Protein AF-A0A8T5LDW6-F1 (afdb_monomer)

Sequence (182 aa):
MGDDELEIASNIEDYRSDKLMQFNHQALVMEILRKVNEAGCHEMKSGFFNTKEDAIGNVHKTYVEDTRLRFMECVKSAKGVMICDFDEKAKTKINEILESLKTLKTSLLTEQSNWWKSLTPKYQEQYFMKGQGISNSQAFNINHGWYQLYIESELNAYRKIVEELNLLTQRLDFYQTEDFVG

Radius of gyration: 21.44 Å; Cα contacts (8 Å, |Δi|>4): 124; chains: 1; bounding box: 62×49×55 Å

Foldseek 3Di:
DDDPDDPPPDPPVVPPDPPDPDPDLLVVLVVLLVQLVVLVPDDQDAKDWDWDADPVGDIDIDIDHGSLVSNLVSLVVSCVSCVVLDDPVLVVQLVVLVVVLVVLLLVLLVVVVVVLVVDDPVVLVVCVVVQNHDPDSNDDRCPDPSVVVSSVSSSVSSVVNSVSSVVSCVVVVPNPDPDDDD

pLDDT: mean 84.56, std 18.86, range [34.47, 98.25]

Secondary structure (DSSP, 8-state):
---------S--TT----TT----HHHHHHHHHHHHHHHHTS-----EEEEEE-TTS-EEEEEEP-HHHHHHHHHHHHHHHGGGG--HHHHHHHHHHHHHHHHHHHHHHHHHHHHHHHS-HHHHHHHHHTT-----TTS--TTSHHHHHHHHHHHHHHHHHHHHHHHHHHHHS-S--SS---

Structure (mmCIF, N/CA/C/O backbone):
data_AF-A0A8T5LDW6-F1
#
_entry.id   AF-A0A8T5LDW6-F1
#
loop_
_atom_site.group_PDB
_atom_site.id
_atom_site.type_symbol
_atom_site.label_atom_id
_atom_site.label_alt_id
_atom_site.label_comp_id
_atom_site.label_asym_id
_atom_site.label_entity_id
_atom_site.label_seq_id
_atom_site.pdbx_PDB_ins_code
_atom_site.Cartn_x
_atom_site.Cartn_y
_atom_site.Cartn_z
_atom_site.occupancy
_atom_site.B_iso_or_equiv
_atom_site.auth_seq_id
_atom_site.auth_comp_id
_atom_site.auth_asym_id
_atom_site.auth_atom_id
_atom_site.pdbx_PDB_model_num
ATOM 1 N N . MET A 1 1 ? -6.816 31.880 -5.554 1.00 44.34 1 MET A N 1
ATOM 2 C CA . MET A 1 1 ? -8.218 31.490 -5.792 1.00 44.34 1 MET A CA 1
ATOM 3 C C . MET A 1 1 ? -8.231 30.646 -7.041 1.00 44.34 1 MET A C 1
ATOM 5 O O . MET A 1 1 ? -7.711 31.096 -8.053 1.00 44.34 1 MET A O 1
ATOM 9 N N . GLY A 1 2 ? -8.714 29.421 -6.906 1.00 36.91 2 GLY A N 1
ATOM 10 C CA . GLY A 1 2 ? -8.688 28.369 -7.912 1.00 36.91 2 GLY A CA 1
ATOM 11 C C . GLY A 1 2 ? -9.012 27.073 -7.188 1.00 36.91 2 GLY A C 1
ATOM 12 O O . GLY A 1 2 ? -8.107 26.304 -6.890 1.00 36.91 2 GLY A O 1
ATOM 13 N N . ASP A 1 3 ? -10.271 26.964 -6.760 1.00 40.00 3 ASP A N 1
ATOM 14 C CA . ASP A 1 3 ? -10.848 25.742 -6.214 1.00 40.00 3 ASP A CA 1
ATOM 15 C C . ASP A 1 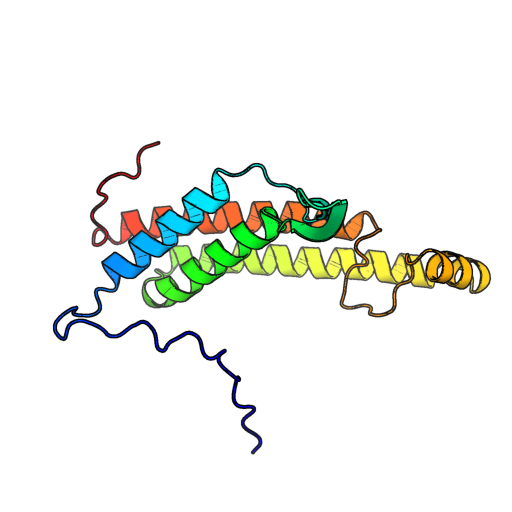3 ? -11.031 24.774 -7.385 1.00 40.00 3 ASP A C 1
ATOM 17 O O . ASP A 1 3 ? -11.885 24.990 -8.244 1.00 40.00 3 ASP A O 1
ATOM 21 N N . ASP A 1 4 ? -10.191 23.742 -7.442 1.00 42.19 4 ASP A N 1
ATOM 22 C CA . ASP A 1 4 ? -10.419 22.590 -8.308 1.00 42.19 4 ASP A CA 1
ATOM 23 C C . ASP A 1 4 ? -11.502 21.728 -7.648 1.00 42.19 4 ASP A C 1
ATOM 25 O O . ASP A 1 4 ? -11.247 20.947 -6.726 1.00 42.19 4 ASP A O 1
ATOM 29 N N . GLU A 1 5 ? -12.739 21.932 -8.102 1.00 40.69 5 GLU A N 1
ATOM 30 C CA . GLU A 1 5 ? -13.874 21.057 -7.835 1.00 40.69 5 GLU A CA 1
ATOM 31 C C . GLU A 1 5 ? -13.528 19.629 -8.275 1.00 40.69 5 GLU A C 1
ATOM 33 O O . GLU A 1 5 ? -13.355 19.324 -9.455 1.00 40.69 5 GLU A O 1
ATOM 38 N N . LEU A 1 6 ? -13.429 18.736 -7.291 1.00 44.41 6 LEU A N 1
ATOM 39 C CA . LEU A 1 6 ? -13.462 17.296 -7.497 1.00 44.41 6 LEU A CA 1
ATOM 40 C C . LEU A 1 6 ? -14.785 16.935 -8.188 1.00 44.41 6 LEU A C 1
ATOM 42 O O . LEU A 1 6 ? -15.841 16.956 -7.556 1.00 44.41 6 LEU A O 1
ATOM 46 N N . GLU A 1 7 ? -14.719 16.567 -9.468 1.00 37.53 7 GLU A N 1
ATOM 47 C CA . GLU A 1 7 ? -15.787 15.852 -10.168 1.00 37.53 7 GLU A CA 1
ATOM 48 C C . GLU A 1 7 ? -16.009 14.502 -9.469 1.00 37.53 7 GLU A C 1
ATOM 50 O O . GLU A 1 7 ? -15.356 13.490 -9.737 1.00 37.53 7 GLU A O 1
ATOM 55 N N . ILE A 1 8 ? -16.925 14.500 -8.503 1.00 45.88 8 ILE A N 1
ATOM 56 C CA . ILE A 1 8 ? -17.442 13.291 -7.878 1.00 45.88 8 ILE A CA 1
ATOM 57 C C . ILE A 1 8 ? -18.326 12.615 -8.923 1.00 45.88 8 ILE A C 1
ATOM 59 O O . ILE A 1 8 ? -19.398 13.109 -9.269 1.00 45.88 8 ILE A O 1
ATOM 63 N N . ALA A 1 9 ? -17.836 11.488 -9.439 1.00 37.66 9 ALA A N 1
ATOM 64 C CA . ALA A 1 9 ? -18.523 10.657 -10.411 1.00 37.66 9 ALA A CA 1
ATOM 65 C C . ALA A 1 9 ? -19.991 10.410 -10.014 1.00 37.66 9 ALA A C 1
ATOM 67 O O . ALA A 1 9 ? -20.317 9.989 -8.902 1.00 37.66 9 ALA A O 1
ATOM 68 N N . SER A 1 10 ? -20.855 10.673 -10.985 1.00 38.97 10 SER A N 1
ATOM 69 C CA . SER A 1 10 ? -22.316 10.727 -10.996 1.00 38.97 10 SER A CA 1
ATOM 70 C C . SER A 1 10 ? -23.048 9.394 -10.747 1.00 38.97 10 SER A C 1
ATOM 72 O O . SER A 1 10 ? -24.005 9.076 -11.439 1.00 38.97 10 SER A O 1
ATOM 74 N N . ASN A 1 11 ? -22.655 8.626 -9.726 1.00 34.75 11 ASN A N 1
ATOM 75 C CA . ASN A 1 11 ? -23.353 7.397 -9.303 1.00 34.75 11 ASN A CA 1
ATOM 76 C C . ASN A 1 11 ? -23.896 7.454 -7.861 1.00 34.75 11 ASN A C 1
ATOM 78 O O . ASN A 1 11 ? -24.166 6.424 -7.249 1.00 34.75 11 ASN A O 1
ATOM 82 N N . ILE A 1 12 ? -24.075 8.653 -7.300 1.00 49.75 12 ILE A N 1
ATOM 83 C CA . ILE A 1 12 ? -24.666 8.841 -5.959 1.00 49.75 12 ILE A CA 1
ATOM 84 C C . ILE A 1 12 ? -26.212 8.821 -6.002 1.00 49.75 12 ILE A C 1
ATOM 86 O O . ILE A 1 12 ? -26.859 8.640 -4.973 1.00 49.75 12 ILE A O 1
ATOM 90 N N . GLU A 1 13 ? -26.828 8.950 -7.181 1.00 39.16 13 GLU A N 1
ATOM 91 C CA . GLU A 1 13 ? -28.279 9.177 -7.309 1.00 39.16 13 GLU A CA 1
ATOM 92 C C . GLU A 1 13 ? -29.179 7.951 -7.063 1.00 39.16 13 GLU A C 1
ATOM 94 O O . GLU A 1 13 ? -30.381 8.129 -6.862 1.00 39.16 13 GLU A O 1
ATOM 99 N N . ASP A 1 14 ? -28.629 6.736 -6.954 1.00 42.69 14 ASP A N 1
ATOM 100 C CA . ASP A 1 14 ? -29.414 5.548 -6.570 1.00 42.69 14 ASP A CA 1
ATOM 101 C C . ASP A 1 14 ? -29.574 5.374 -5.044 1.00 42.69 14 ASP A C 1
ATOM 103 O O . ASP A 1 14 ? -30.315 4.505 -4.584 1.00 42.69 14 ASP A O 1
ATOM 107 N N . TYR A 1 15 ? -28.981 6.254 -4.228 1.00 43.81 15 TYR A N 1
ATOM 108 C CA . TYR A 1 15 ? -29.270 6.352 -2.792 1.00 43.81 15 TYR A CA 1
ATOM 109 C C . TYR A 1 15 ? -30.501 7.240 -2.535 1.00 43.81 15 TYR A C 1
ATOM 111 O O . TYR A 1 15 ? -30.445 8.249 -1.827 1.00 43.81 15 TYR A O 1
ATOM 119 N N . ARG A 1 16 ? -31.668 6.861 -3.071 1.00 40.56 16 ARG A N 1
ATOM 120 C CA . ARG A 1 16 ? -32.939 7.342 -2.508 1.00 40.56 16 ARG A CA 1
ATOM 121 C C . ARG A 1 16 ? -33.122 6.683 -1.147 1.00 40.56 16 ARG A C 1
ATOM 123 O O . ARG A 1 16 ? -33.673 5.593 -1.038 1.00 40.56 16 ARG A O 1
ATOM 130 N N . SER A 1 17 ? -32.609 7.348 -0.116 1.00 44.22 17 SER A N 1
ATOM 131 C CA . SER A 1 17 ? -32.816 6.951 1.266 1.00 44.22 17 SER A CA 1
ATOM 132 C C . SER A 1 17 ? -34.306 6.996 1.593 1.00 44.22 17 SER A C 1
ATOM 134 O O . SER A 1 17 ? -34.979 8.024 1.458 1.00 44.22 17 SER A O 1
ATOM 136 N N . ASP A 1 18 ? -34.825 5.864 2.060 1.00 44.72 18 ASP A N 1
ATOM 137 C CA . ASP A 1 18 ? -35.996 5.890 2.916 1.00 44.72 18 ASP A CA 1
ATOM 138 C C . ASP A 1 18 ? -35.691 6.827 4.092 1.00 44.72 18 ASP A C 1
ATOM 140 O O . ASP A 1 18 ? -34.648 6.746 4.746 1.00 44.72 18 ASP A O 1
ATOM 144 N N . LYS A 1 19 ? -36.603 7.774 4.300 1.00 46.25 19 LYS A N 1
ATOM 145 C CA . LYS A 1 19 ? -36.473 9.032 5.053 1.00 46.25 19 LYS A CA 1
ATOM 146 C C . LYS A 1 19 ? -36.165 8.927 6.562 1.00 46.25 19 LYS A C 1
ATOM 148 O O . LYS A 1 19 ? -36.451 9.874 7.287 1.00 46.25 19 LYS A O 1
ATOM 153 N N . LEU A 1 20 ? -35.597 7.831 7.066 1.00 45.09 20 LEU A N 1
ATOM 154 C CA . LEU A 1 20 ? -35.404 7.593 8.505 1.00 45.09 20 LEU A CA 1
ATOM 155 C C . LEU A 1 20 ? -34.119 6.841 8.902 1.00 45.09 20 LEU A C 1
ATOM 157 O O . LEU A 1 20 ? -33.971 6.518 10.080 1.00 45.09 20 LEU A O 1
ATOM 161 N N . MET A 1 21 ? -33.159 6.591 8.003 1.00 49.12 21 MET A N 1
ATOM 162 C CA . MET A 1 21 ? -31.845 6.111 8.455 1.00 49.12 21 MET A CA 1
ATOM 163 C C . MET A 1 21 ? -31.040 7.270 9.054 1.00 49.12 21 MET A C 1
ATOM 165 O O . MET A 1 21 ? -30.374 8.022 8.346 1.00 49.12 21 MET A O 1
ATOM 169 N N . GLN A 1 22 ? -31.116 7.424 10.379 1.00 54.75 22 GLN A N 1
ATOM 170 C CA . GLN A 1 22 ? -30.115 8.175 11.133 1.00 54.75 22 GLN A CA 1
ATOM 171 C C . GLN A 1 22 ? -28.735 7.619 10.766 1.00 54.75 22 GLN A C 1
ATOM 173 O O . GLN A 1 22 ? -28.507 6.414 10.863 1.00 54.75 22 GLN A O 1
ATOM 178 N N . PHE A 1 23 ? -27.835 8.487 10.304 1.00 62.97 23 PHE A N 1
ATOM 179 C CA . PHE A 1 23 ? -26.462 8.115 9.985 1.00 62.97 23 PHE A CA 1
ATOM 180 C C . PHE A 1 23 ? -25.798 7.562 11.249 1.00 62.97 23 PHE A C 1
ATOM 182 O O . PHE A 1 23 ? -25.467 8.310 12.168 1.00 62.97 23 PHE A O 1
ATOM 189 N N . ASN A 1 24 ? -25.660 6.239 11.317 1.00 81.12 24 ASN A N 1
ATOM 190 C CA . ASN A 1 24 ? -25.015 5.572 12.432 1.00 81.12 24 ASN A CA 1
ATOM 191 C C . ASN A 1 24 ? -23.536 5.373 12.086 1.00 81.12 24 ASN A C 1
ATOM 193 O O . ASN A 1 24 ? -23.183 4.478 11.317 1.00 81.12 24 ASN A O 1
ATOM 197 N N . HIS A 1 25 ? -22.679 6.218 12.663 1.00 85.12 25 HIS A N 1
ATOM 198 C CA . HIS A 1 25 ? -21.224 6.150 12.499 1.00 85.12 25 HIS A CA 1
ATOM 199 C C . HIS A 1 25 ? -20.662 4.760 12.827 1.00 85.12 25 HIS A C 1
ATOM 201 O O . HIS A 1 25 ? -19.837 4.236 12.085 1.00 85.12 25 HIS A O 1
ATOM 207 N N . GLN A 1 26 ? -21.179 4.104 13.871 1.00 84.25 26 GLN A N 1
ATOM 208 C CA . GLN A 1 26 ? -20.788 2.737 14.220 1.00 84.25 26 GLN A CA 1
ATOM 209 C C . GLN A 1 26 ? -21.133 1.743 13.110 1.00 84.25 26 GLN A C 1
ATOM 211 O O . GLN A 1 26 ? -20.291 0.921 12.758 1.00 84.25 26 GLN A O 1
ATOM 216 N N . ALA A 1 27 ? -22.327 1.832 12.517 1.00 85.69 27 ALA A N 1
ATOM 217 C CA . ALA A 1 27 ? -22.707 0.953 11.411 1.00 85.69 27 ALA A CA 1
ATOM 218 C C . ALA A 1 27 ? -21.800 1.162 10.187 1.00 85.69 27 ALA A C 1
ATOM 220 O O . ALA A 1 27 ? -21.402 0.192 9.543 1.00 85.69 27 ALA A O 1
ATOM 221 N N . LEU A 1 28 ? -21.422 2.413 9.901 1.00 88.75 28 LEU A N 1
ATOM 222 C CA . LEU A 1 28 ? -20.487 2.725 8.823 1.00 88.75 28 LEU A CA 1
ATOM 223 C C . LEU A 1 28 ? -19.099 2.128 9.084 1.00 88.75 28 LEU A C 1
ATOM 225 O O . LEU A 1 28 ? -18.541 1.497 8.190 1.00 88.75 28 LEU A O 1
ATOM 229 N N . VAL A 1 29 ? -18.552 2.300 10.292 1.00 89.56 29 VAL A N 1
ATOM 230 C CA . VAL A 1 29 ? -17.246 1.739 10.675 1.00 89.56 29 VAL A CA 1
ATOM 231 C C . VAL A 1 29 ? -17.252 0.215 10.555 1.00 89.56 29 VAL A C 1
ATOM 233 O O . VAL A 1 29 ? -16.352 -0.349 9.932 1.00 89.56 29 VAL A O 1
ATOM 236 N N . MET A 1 30 ? -18.287 -0.453 11.072 1.00 87.69 30 MET A N 1
ATOM 237 C CA . MET A 1 30 ? -18.404 -1.913 11.003 1.00 87.69 30 MET A CA 1
ATOM 238 C C . MET A 1 30 ? -18.502 -2.420 9.560 1.00 87.69 30 MET A C 1
ATOM 240 O O . MET A 1 30 ? -17.797 -3.357 9.191 1.00 87.69 30 MET A O 1
ATOM 244 N N . GLU A 1 31 ? -19.307 -1.772 8.715 1.00 90.19 31 GLU A N 1
ATOM 245 C CA . GLU A 1 31 ? -19.430 -2.134 7.298 1.00 90.19 31 GLU A CA 1
ATOM 246 C C . GLU A 1 31 ? -18.105 -1.964 6.544 1.00 90.19 31 GLU A C 1
ATOM 248 O O . GLU A 1 31 ? -17.736 -2.785 5.701 1.00 90.19 31 GLU A O 1
ATOM 253 N N . ILE A 1 32 ? -17.348 -0.913 6.855 1.00 92.06 32 ILE A N 1
ATOM 254 C CA . ILE A 1 32 ? -16.063 -0.658 6.209 1.00 92.06 32 ILE A CA 1
ATOM 255 C C . ILE A 1 32 ? -14.995 -1.665 6.656 1.00 92.06 32 ILE A C 1
ATOM 257 O O . ILE A 1 32 ? -14.238 -2.149 5.816 1.00 92.06 32 ILE A O 1
ATOM 261 N N . LEU A 1 33 ? -14.967 -2.049 7.937 1.00 92.19 33 LEU A N 1
ATOM 262 C CA . LEU A 1 33 ? -14.064 -3.088 8.445 1.00 92.19 33 LEU A CA 1
ATOM 263 C C . LEU A 1 33 ? -14.421 -4.467 7.880 1.00 92.19 33 LEU A C 1
ATOM 265 O O . LEU A 1 33 ? -13.531 -5.236 7.518 1.00 92.19 33 LEU A O 1
ATOM 269 N N . ARG A 1 34 ? -15.714 -4.755 7.699 1.00 92.31 34 ARG A N 1
ATOM 270 C CA . ARG A 1 34 ? -16.184 -5.957 6.998 1.00 92.31 34 ARG A CA 1
ATOM 271 C C . ARG A 1 34 ? -15.630 -6.018 5.572 1.00 92.31 34 ARG A C 1
ATOM 273 O O . ARG A 1 34 ? -15.066 -7.037 5.185 1.00 92.31 34 ARG A O 1
ATOM 280 N N . LYS A 1 35 ? -15.696 -4.917 4.815 1.00 94.31 35 LYS A N 1
ATOM 281 C CA . LYS A 1 35 ? -15.114 -4.833 3.458 1.00 94.31 35 LYS A CA 1
ATOM 282 C C . LYS A 1 35 ? -13.595 -5.004 3.443 1.00 94.31 35 LYS A C 1
ATOM 284 O O . LYS A 1 35 ? -13.057 -5.609 2.517 1.00 94.31 35 LYS A O 1
ATOM 289 N N . VAL A 1 36 ? -12.899 -4.483 4.454 1.00 95.19 36 VAL A N 1
ATOM 290 C CA . VAL A 1 36 ? -11.451 -4.690 4.620 1.00 95.19 36 VAL A CA 1
ATOM 291 C C . VAL A 1 36 ? -11.144 -6.177 4.790 1.00 95.19 36 VAL A C 1
ATOM 293 O O . VAL A 1 36 ? -10.258 -6.688 4.105 1.00 95.19 36 VAL A O 1
ATOM 296 N N . ASN A 1 37 ? -11.894 -6.880 5.642 1.00 92.88 37 ASN A N 1
ATOM 297 C CA . ASN A 1 37 ? -11.745 -8.322 5.833 1.00 92.88 37 ASN A CA 1
ATOM 298 C C . ASN A 1 37 ? -12.047 -9.102 4.555 1.00 92.88 37 ASN A C 1
ATOM 300 O O . ASN A 1 37 ? -11.241 -9.935 4.153 1.00 92.88 37 ASN A O 1
ATOM 304 N N . GLU A 1 38 ? -13.156 -8.795 3.877 1.00 93.31 38 GLU A N 1
ATOM 305 C CA . GLU A 1 38 ? -13.493 -9.422 2.597 1.00 93.31 38 GLU A CA 1
ATOM 306 C C . GLU A 1 38 ? -12.347 -9.281 1.595 1.00 93.31 38 GLU A C 1
ATOM 308 O O . GLU A 1 38 ? -11.926 -10.270 0.997 1.00 93.31 38 GLU A O 1
ATOM 313 N N . ALA A 1 39 ? -11.792 -8.076 1.434 1.00 93.50 39 ALA A N 1
ATOM 314 C CA . ALA A 1 39 ? -10.639 -7.852 0.567 1.00 93.50 39 ALA A CA 1
ATOM 315 C C . ALA A 1 39 ? -9.388 -8.608 1.056 1.00 93.50 39 ALA A C 1
ATOM 317 O O . ALA A 1 39 ? -8.642 -9.147 0.241 1.00 93.50 39 ALA A O 1
ATOM 318 N N . GLY A 1 40 ? -9.183 -8.691 2.373 1.00 91.06 40 GLY A N 1
ATOM 319 C CA . GLY A 1 40 ? -8.070 -9.392 3.017 1.00 91.06 40 GLY A CA 1
ATOM 320 C C . GLY A 1 40 ? -8.090 -10.915 2.845 1.00 91.06 40 GLY A C 1
ATOM 321 O O . GLY A 1 40 ? -7.025 -11.527 2.800 1.00 91.06 40 GLY A O 1
ATOM 322 N N . CYS A 1 41 ? -9.274 -11.519 2.701 1.00 91.44 41 CYS A N 1
ATOM 323 C CA . CYS A 1 41 ? -9.446 -12.960 2.489 1.00 91.44 41 CYS A CA 1
ATOM 324 C C . CYS A 1 41 ? -9.104 -13.425 1.063 1.00 91.44 41 CYS A C 1
ATOM 326 O O . CYS A 1 41 ? -8.973 -14.626 0.827 1.00 91.44 41 CYS A O 1
ATOM 328 N N . HIS A 1 42 ? -8.976 -12.507 0.101 1.00 90.38 42 HIS A N 1
ATOM 329 C CA . HIS A 1 42 ? -8.599 -12.859 -1.266 1.00 90.38 42 HIS A CA 1
ATOM 330 C C . HIS A 1 42 ? -7.094 -13.138 -1.374 1.00 90.38 42 HIS A C 1
ATOM 332 O O . HIS A 1 42 ? -6.271 -12.573 -0.653 1.00 90.38 42 HIS A O 1
ATOM 338 N N . GLU A 1 43 ? -6.709 -13.991 -2.324 1.00 91.94 43 GLU A N 1
ATOM 339 C CA . GLU A 1 43 ? -5.296 -14.216 -2.621 1.00 91.94 43 GLU A CA 1
ATOM 340 C C . GLU A 1 43 ? -4.665 -12.943 -3.208 1.00 91.94 43 GLU A C 1
ATOM 342 O O . GLU A 1 43 ? -5.134 -12.416 -4.215 1.00 91.94 43 GLU A O 1
ATOM 347 N N . MET A 1 44 ? -3.585 -12.472 -2.582 1.00 93.75 44 MET A N 1
ATOM 348 C CA . MET A 1 44 ? -2.934 -11.188 -2.867 1.00 93.75 44 MET A CA 1
ATOM 349 C C . MET A 1 44 ? -2.114 -11.235 -4.166 1.00 93.75 44 MET A C 1
ATOM 351 O O . MET A 1 44 ? -0.902 -11.448 -4.150 1.00 93.75 44 MET A O 1
ATOM 355 N N . LYS A 1 45 ? -2.784 -11.024 -5.301 1.00 93.19 45 LYS A N 1
ATOM 356 C CA . LYS A 1 45 ? -2.225 -11.055 -6.661 1.00 93.19 45 LYS A CA 1
ATOM 357 C C . LYS A 1 45 ? -2.238 -9.702 -7.353 1.00 93.19 45 LYS A C 1
ATOM 359 O O . LYS A 1 45 ? -3.130 -8.881 -7.132 1.00 93.19 45 LYS A O 1
ATOM 364 N N . SER A 1 46 ? -1.274 -9.538 -8.259 1.00 92.44 46 SER A N 1
ATOM 365 C CA . SER A 1 46 ? -1.225 -8.425 -9.201 1.00 92.44 46 SER A CA 1
ATOM 366 C C . SER A 1 46 ? -2.392 -8.447 -10.182 1.00 92.44 46 SER A C 1
ATOM 368 O O . SER A 1 46 ? -2.779 -9.518 -10.653 1.00 92.44 46 SER A O 1
ATOM 370 N N . GLY A 1 47 ? -2.883 -7.265 -10.546 1.00 91.19 47 GLY A N 1
ATOM 371 C CA . GLY A 1 47 ? -3.889 -7.119 -11.596 1.00 91.19 47 GLY A CA 1
ATOM 372 C C . GLY A 1 47 ? -3.326 -7.476 -12.973 1.00 91.19 47 GLY A C 1
ATOM 373 O O . GLY A 1 47 ? -2.127 -7.333 -13.227 1.00 91.19 47 GLY A O 1
ATOM 374 N N . PHE A 1 48 ? -4.182 -7.958 -13.870 1.00 91.44 48 PHE A N 1
ATOM 375 C CA . PHE A 1 48 ? -3.788 -8.334 -15.227 1.00 91.44 48 PHE A CA 1
ATOM 376 C C . PHE A 1 48 ? -4.952 -8.198 -16.207 1.00 91.44 48 PHE A C 1
ATOM 378 O O . PHE A 1 48 ? -6.121 -8.306 -15.844 1.00 91.44 48 PHE A O 1
ATOM 385 N N . PHE A 1 49 ? -4.640 -7.982 -17.484 1.00 90.00 49 PHE A N 1
ATOM 386 C CA . PHE A 1 49 ? -5.647 -8.045 -18.538 1.00 90.00 49 PHE A CA 1
ATOM 387 C C . PHE A 1 49 ? -5.888 -9.497 -18.928 1.00 90.00 49 PHE A C 1
ATOM 389 O O . PHE A 1 49 ? -4.965 -10.204 -19.323 1.00 90.00 49 PHE A O 1
ATOM 396 N N . ASN A 1 50 ? -7.141 -9.921 -18.837 1.00 90.75 50 ASN A N 1
ATOM 397 C CA . ASN A 1 50 ? -7.605 -11.209 -19.315 1.00 90.75 50 ASN A CA 1
ATOM 398 C C . ASN A 1 50 ? -8.374 -11.034 -20.631 1.00 90.75 50 ASN A C 1
ATOM 400 O O . ASN A 1 50 ? -8.946 -9.976 -20.894 1.00 90.75 50 ASN A O 1
ATOM 404 N N . THR A 1 51 ? -8.418 -12.075 -21.452 1.00 90.88 51 THR A N 1
ATOM 405 C CA . THR A 1 51 ? -9.248 -12.129 -22.660 1.00 90.88 51 THR A CA 1
ATOM 406 C C . THR A 1 51 ? -10.317 -13.191 -22.480 1.00 90.88 51 THR A C 1
ATOM 408 O O . THR A 1 51 ? -9.997 -14.333 -22.158 1.00 90.88 51 THR A O 1
ATOM 411 N N . LYS A 1 52 ? -11.580 -12.821 -22.687 1.00 89.00 52 LYS A N 1
ATOM 412 C CA . LYS A 1 52 ? -12.714 -13.747 -22.707 1.00 89.00 52 LYS A CA 1
ATOM 413 C C . LYS A 1 52 ? -13.346 -13.737 -24.089 1.00 89.00 52 LYS A C 1
ATOM 415 O O . LYS A 1 52 ? -13.543 -12.669 -24.663 1.00 89.00 52 LYS A O 1
ATOM 420 N N . GLU A 1 53 ? -13.647 -14.921 -24.596 1.00 91.69 53 GLU A N 1
ATOM 421 C CA . GLU A 1 53 ? -14.411 -15.101 -25.825 1.00 91.69 53 GLU A 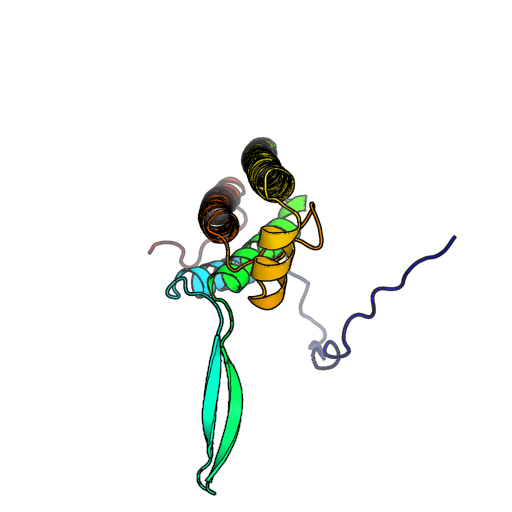CA 1
ATOM 422 C C . GLU A 1 53 ? -15.892 -15.239 -25.464 1.00 91.69 53 GLU A C 1
ATOM 424 O O . GLU A 1 53 ? -16.238 -15.950 -24.514 1.00 91.69 53 GLU A O 1
ATOM 429 N N . ASP A 1 54 ? -16.756 -14.500 -26.154 1.00 89.38 54 ASP A N 1
ATOM 430 C CA . ASP A 1 54 ? -18.201 -14.651 -26.010 1.00 89.38 54 ASP A CA 1
ATOM 431 C C . ASP A 1 54 ? -18.713 -15.879 -26.791 1.00 89.38 54 ASP A C 1
ATOM 433 O O . ASP A 1 54 ? -17.990 -16.513 -27.557 1.00 89.38 54 ASP A O 1
ATOM 437 N N . ALA A 1 55 ? -19.988 -16.229 -26.615 1.00 86.88 55 ALA A N 1
ATOM 438 C CA . ALA A 1 55 ? -20.593 -17.367 -27.314 1.00 86.88 55 ALA A CA 1
ATOM 439 C C . ALA A 1 55 ? -20.720 -17.172 -28.844 1.00 86.88 55 ALA A C 1
ATOM 441 O O . ALA A 1 55 ? -21.094 -18.109 -29.546 1.00 86.88 55 ALA A O 1
ATOM 442 N N . ILE A 1 56 ? -20.451 -15.964 -29.352 1.00 91.62 56 ILE A N 1
ATOM 443 C CA . ILE A 1 56 ? -20.549 -15.571 -30.765 1.00 91.62 56 ILE A CA 1
ATOM 444 C C . ILE A 1 56 ? -19.145 -15.549 -31.418 1.00 91.62 56 ILE A C 1
ATOM 446 O O . ILE A 1 56 ? -19.037 -15.460 -32.639 1.00 91.62 56 ILE A O 1
ATOM 450 N N . GLY A 1 57 ? -18.073 -15.698 -30.630 1.00 88.38 57 GLY A N 1
ATOM 451 C CA . GLY A 1 57 ? -16.677 -15.704 -31.075 1.00 88.38 57 GLY A CA 1
ATOM 452 C C . GLY A 1 57 ? -15.965 -14.346 -30.986 1.00 88.38 57 GLY A C 1
ATOM 453 O O . GLY A 1 57 ? -14.861 -14.192 -31.510 1.00 88.38 57 GLY A O 1
ATOM 454 N N . ASN A 1 58 ? -16.562 -13.332 -30.351 1.00 90.88 58 ASN A N 1
ATOM 455 C CA . ASN A 1 58 ? -15.907 -12.044 -30.126 1.00 90.88 58 ASN A CA 1
ATOM 456 C C . ASN A 1 58 ? -14.974 -12.112 -28.915 1.00 90.88 58 ASN A C 1
ATOM 458 O O . ASN A 1 58 ? -15.342 -12.585 -27.839 1.00 90.88 58 ASN A O 1
ATOM 462 N N . VAL A 1 59 ? -13.768 -11.560 -29.067 1.00 90.31 59 VAL A N 1
ATOM 463 C CA . VAL A 1 59 ? -12.765 -11.505 -27.998 1.00 90.31 59 VAL A CA 1
ATOM 464 C C . VAL A 1 59 ? -12.839 -10.163 -27.273 1.00 90.31 59 VAL A C 1
ATOM 466 O O . VAL A 1 59 ? -12.506 -9.116 -27.831 1.00 90.31 59 VAL A O 1
ATOM 469 N N . HIS A 1 60 ? -13.198 -10.200 -25.993 1.00 89.50 60 HIS A N 1
ATOM 470 C CA . HIS A 1 60 ? -13.217 -9.039 -25.110 1.00 89.50 60 HIS A CA 1
ATOM 471 C C . HIS A 1 60 ? -12.029 -9.060 -24.150 1.00 89.50 60 HIS A C 1
ATOM 473 O O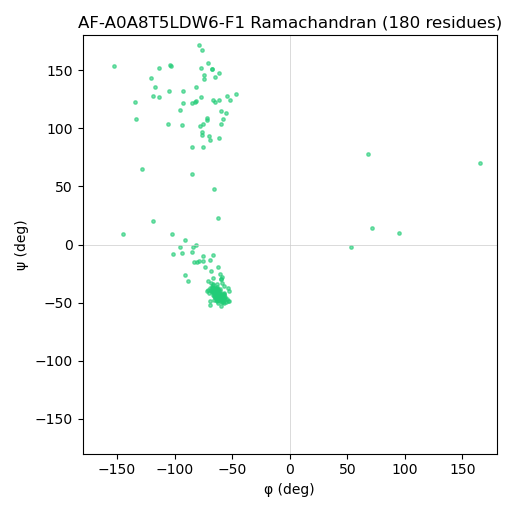 . HIS A 1 60 ? -11.756 -10.060 -23.484 1.00 89.50 60 HIS A O 1
ATOM 479 N N . LYS A 1 61 ? -11.333 -7.924 -24.040 1.00 90.12 61 LYS A N 1
ATOM 480 C CA . LYS A 1 61 ? -10.323 -7.710 -22.999 1.00 90.12 61 LYS A CA 1
ATOM 481 C C . LYS A 1 61 ? -11.013 -7.212 -21.733 1.00 90.12 61 LYS A C 1
ATOM 483 O O . LYS A 1 61 ? -11.655 -6.167 -21.751 1.00 90.12 61 LYS A O 1
ATOM 488 N N . THR A 1 62 ? -10.855 -7.937 -20.635 1.00 90.12 62 THR A N 1
ATOM 489 C CA . THR A 1 62 ? -11.370 -7.568 -19.314 1.00 90.12 62 THR A CA 1
ATOM 490 C C . THR A 1 62 ? -10.200 -7.420 -18.356 1.00 90.12 62 THR A C 1
ATOM 492 O O . THR A 1 62 ? -9.375 -8.324 -18.238 1.00 90.12 62 THR A O 1
ATOM 495 N N . TYR A 1 63 ? -10.115 -6.287 -17.663 1.00 89.88 63 TYR A N 1
ATOM 496 C CA . TYR A 1 63 ? -9.122 -6.109 -16.611 1.00 89.88 63 TYR A CA 1
ATOM 497 C C . TYR A 1 63 ? -9.559 -6.853 -15.347 1.00 89.88 63 TYR A C 1
ATOM 499 O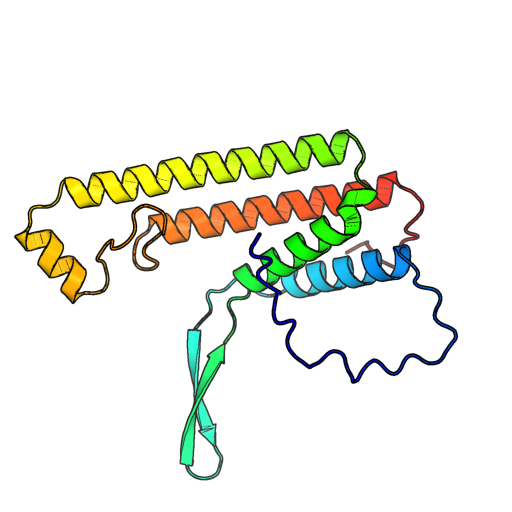 O . TYR A 1 63 ? -10.677 -6.672 -14.867 1.00 89.88 63 TYR A O 1
ATOM 507 N N . VAL A 1 64 ? -8.677 -7.701 -14.831 1.00 90.81 64 VAL A N 1
ATOM 508 C CA . VAL A 1 64 ? -8.804 -8.316 -13.513 1.00 90.81 64 VAL A CA 1
ATOM 509 C C . VAL A 1 64 ? -8.054 -7.425 -12.529 1.00 90.81 64 VAL A C 1
ATOM 511 O O . VAL A 1 64 ? -6.867 -7.155 -12.711 1.00 90.81 64 VAL A O 1
ATOM 514 N N . GLU A 1 65 ? -8.771 -6.948 -11.515 1.00 92.19 65 GLU A N 1
ATOM 515 C CA . GLU A 1 65 ? -8.278 -5.988 -10.529 1.00 92.19 65 GLU A CA 1
ATOM 516 C C . GLU A 1 65 ? -7.087 -6.520 -9.713 1.00 92.19 65 GLU A C 1
ATOM 518 O O . GLU A 1 65 ? -6.996 -7.710 -9.405 1.00 92.19 65 GLU A O 1
ATOM 523 N N . ASP A 1 66 ? -6.183 -5.615 -9.324 1.00 93.88 66 ASP A N 1
ATOM 524 C CA . ASP A 1 66 ? -5.114 -5.919 -8.374 1.00 93.88 66 ASP A CA 1
ATOM 525 C C . ASP A 1 66 ? -5.679 -5.990 -6.952 1.00 93.88 66 ASP A C 1
ATOM 527 O O . ASP A 1 66 ? -5.961 -4.976 -6.310 1.00 93.88 66 ASP A O 1
ATOM 531 N N . THR A 1 67 ? -5.830 -7.213 -6.454 1.00 95.12 67 THR A N 1
ATOM 532 C CA . THR A 1 67 ? -6.357 -7.491 -5.108 1.00 95.12 67 THR A CA 1
ATOM 533 C C . THR A 1 67 ? -5.537 -6.850 -3.983 1.00 95.12 67 THR A C 1
ATOM 535 O O . THR A 1 67 ? -6.106 -6.488 -2.954 1.00 95.12 67 THR A O 1
ATOM 538 N N . ARG A 1 68 ? -4.227 -6.634 -4.179 1.00 95.81 68 ARG A N 1
ATOM 539 C CA . ARG A 1 68 ? -3.361 -5.966 -3.193 1.00 95.81 68 ARG A CA 1
ATOM 540 C C . ARG A 1 68 ? -3.730 -4.494 -3.098 1.00 95.81 68 ARG A C 1
ATOM 542 O O . ARG A 1 68 ? -3.923 -3.983 -1.999 1.00 95.81 68 ARG A O 1
ATOM 549 N N . LEU A 1 69 ? -3.858 -3.827 -4.251 1.00 94.38 69 LEU A N 1
ATOM 550 C CA . LEU A 1 69 ? -4.275 -2.423 -4.312 1.00 94.38 69 LEU A CA 1
ATOM 551 C C . LEU A 1 69 ? -5.679 -2.254 -3.735 1.00 94.38 69 LEU A C 1
ATOM 553 O O . LEU A 1 69 ? -5.878 -1.382 -2.895 1.00 94.38 69 LEU A O 1
ATOM 557 N N . ARG A 1 70 ? -6.615 -3.136 -4.105 1.00 95.31 70 ARG A N 1
ATOM 558 C CA . ARG A 1 70 ? -7.976 -3.133 -3.559 1.00 95.31 70 ARG A CA 1
ATOM 559 C C . ARG A 1 70 ? -7.982 -3.220 -2.036 1.00 95.31 70 ARG A C 1
ATOM 561 O O . ARG A 1 70 ? -8.639 -2.411 -1.389 1.00 95.31 70 ARG A O 1
ATOM 568 N N . PHE A 1 71 ? -7.241 -4.168 -1.459 1.00 96.94 71 PHE A N 1
ATOM 569 C CA . PHE A 1 71 ? -7.122 -4.285 -0.006 1.00 96.94 71 PHE A CA 1
ATOM 570 C C . PHE A 1 71 ? -6.596 -2.986 0.612 1.00 96.94 71 PHE A C 1
ATOM 572 O O . PHE A 1 71 ? -7.223 -2.447 1.520 1.00 96.94 71 PHE A O 1
ATOM 579 N N . MET A 1 72 ? -5.496 -2.436 0.090 1.00 97.44 72 MET A N 1
ATOM 580 C CA . MET A 1 72 ? -4.908 -1.200 0.617 1.00 97.44 72 MET A CA 1
ATOM 581 C C . MET A 1 72 ? -5.865 -0.006 0.528 1.00 97.44 72 MET A C 1
ATOM 583 O O . MET A 1 72 ? -5.932 0.781 1.471 1.00 97.44 72 MET A O 1
ATOM 587 N N . GLU A 1 73 ? -6.640 0.115 -0.551 1.00 96.56 73 GLU A N 1
ATOM 588 C CA . GLU A 1 73 ? -7.683 1.139 -0.671 1.00 96.56 73 GLU A CA 1
ATOM 589 C C . GLU A 1 73 ? -8.782 0.959 0.383 1.00 96.56 73 GLU A C 1
ATOM 591 O O . GLU A 1 73 ? -9.125 1.926 1.064 1.00 96.56 73 GLU A O 1
ATOM 596 N N . CYS A 1 74 ? -9.258 -0.268 0.626 1.00 96.31 74 CYS A N 1
ATOM 597 C CA . CYS A 1 74 ? -10.212 -0.530 1.708 1.00 96.31 74 CYS A CA 1
ATOM 598 C C . CYS A 1 74 ? -9.662 -0.092 3.076 1.00 96.31 74 CYS A C 1
ATOM 600 O O . CYS A 1 74 ? -10.377 0.548 3.849 1.00 96.31 74 CYS A O 1
ATOM 602 N N . VAL A 1 75 ? -8.385 -0.368 3.370 1.00 97.38 75 VAL A N 1
ATOM 603 C CA . VAL A 1 75 ? -7.757 0.061 4.632 1.00 97.38 75 VAL A CA 1
ATOM 604 C C . VAL A 1 75 ? -7.628 1.584 4.712 1.00 97.38 75 VAL A C 1
ATOM 606 O O . VAL A 1 75 ? -7.868 2.163 5.772 1.00 97.38 75 VAL A O 1
ATOM 609 N N . LYS A 1 76 ? -7.282 2.265 3.611 1.00 97.31 76 LYS A N 1
ATOM 610 C CA . LYS A 1 76 ? -7.249 3.738 3.564 1.00 97.31 76 LYS A CA 1
ATOM 611 C C . LYS A 1 76 ? -8.624 4.331 3.850 1.00 97.31 76 LYS A C 1
ATOM 613 O O . LYS A 1 76 ? -8.705 5.277 4.633 1.00 97.31 76 LYS A O 1
ATOM 618 N N . SER A 1 77 ? -9.682 3.768 3.265 1.00 96.25 77 SER A N 1
ATOM 619 C CA . SER A 1 77 ? -11.060 4.179 3.537 1.00 96.25 77 SER A CA 1
ATOM 620 C C . SER A 1 77 ? -11.426 3.964 5.005 1.00 96.25 77 SER A C 1
ATOM 622 O O . SER A 1 77 ? -11.940 4.887 5.632 1.00 96.25 77 SER A O 1
ATOM 624 N N . ALA A 1 78 ? -11.084 2.806 5.581 1.00 95.06 78 ALA A N 1
ATOM 625 C CA . ALA A 1 78 ? -11.319 2.523 6.996 1.00 95.06 78 ALA A CA 1
ATOM 626 C C . ALA A 1 78 ? -10.624 3.530 7.914 1.00 95.06 78 ALA A C 1
ATOM 628 O O . ALA A 1 78 ? -11.258 4.152 8.764 1.00 95.06 78 ALA A O 1
ATOM 629 N N . LYS A 1 79 ? -9.336 3.775 7.663 1.00 96.38 79 LYS A N 1
ATOM 630 C CA . LYS A 1 79 ? -8.547 4.789 8.365 1.00 96.38 79 LYS A CA 1
ATOM 631 C C . LYS A 1 79 ? -9.172 6.183 8.246 1.00 96.38 79 LYS A C 1
ATOM 633 O O . LYS A 1 79 ? -9.161 6.936 9.211 1.00 96.38 79 LYS A O 1
ATOM 638 N N . GLY A 1 80 ? -9.671 6.540 7.062 1.00 94.81 80 GLY A N 1
ATOM 639 C CA . GLY A 1 80 ? -10.292 7.837 6.796 1.00 94.81 80 GLY A CA 1
ATOM 640 C C . GLY A 1 80 ? -11.592 8.041 7.569 1.00 94.81 80 GLY A C 1
ATOM 641 O O . GLY A 1 80 ? -11.791 9.108 8.136 1.00 94.81 80 GLY A O 1
ATOM 642 N N . VAL A 1 81 ? -12.442 7.016 7.642 1.00 92.94 81 VAL A N 1
ATOM 643 C CA . VAL A 1 81 ? -13.701 7.075 8.402 1.00 92.94 81 VAL A CA 1
ATOM 644 C C . VAL A 1 81 ? -13.448 7.104 9.907 1.00 92.94 81 VAL A C 1
ATOM 646 O O . VAL A 1 81 ? -14.069 7.889 10.613 1.00 92.94 81 VAL A O 1
ATOM 649 N N . MET A 1 82 ? -12.503 6.300 10.395 1.00 93.50 82 MET A N 1
ATOM 650 C CA . MET A 1 82 ? -12.201 6.193 11.826 1.00 93.50 82 MET A CA 1
ATOM 651 C C . MET A 1 82 ? -11.292 7.314 12.354 1.00 93.50 82 MET A C 1
ATOM 653 O O . MET A 1 82 ? -10.963 7.320 13.535 1.00 93.50 82 MET A O 1
ATOM 657 N N . ILE A 1 83 ? -10.851 8.265 11.517 1.00 93.56 83 ILE A N 1
ATOM 658 C CA . ILE A 1 83 ? -9.842 9.269 11.903 1.00 93.56 83 ILE A CA 1
ATOM 659 C C . ILE A 1 83 ? -10.269 10.124 13.103 1.00 93.56 83 ILE A C 1
ATOM 661 O O . ILE A 1 83 ? -9.426 10.529 13.903 1.00 93.56 83 ILE A O 1
ATOM 665 N N . CYS A 1 84 ? -11.570 10.388 13.235 1.00 89.69 84 CYS A N 1
ATOM 666 C CA . CYS A 1 84 ? -12.143 11.145 14.346 1.00 89.69 84 CYS A CA 1
ATOM 667 C C . CYS A 1 84 ? -12.178 10.347 15.657 1.00 89.69 84 CYS A C 1
ATOM 669 O O . CYS A 1 84 ? -12.252 10.955 16.720 1.00 89.69 84 CYS A O 1
ATOM 671 N N . ASP A 1 85 ? -12.086 9.019 15.580 1.00 92.56 85 ASP A N 1
ATOM 672 C CA . ASP A 1 85 ? -12.146 8.109 16.725 1.00 92.56 85 ASP A CA 1
ATOM 673 C C . ASP A 1 85 ? -10.751 7.733 17.251 1.00 92.56 85 ASP A C 1
ATOM 675 O O . ASP A 1 85 ? -10.624 6.974 18.210 1.00 92.56 85 ASP A O 1
ATOM 679 N N . PHE A 1 86 ? -9.680 8.219 16.617 1.00 95.00 86 PHE A N 1
ATOM 680 C CA . PHE A 1 86 ? -8.317 7.848 16.986 1.00 95.00 86 PHE A CA 1
ATOM 681 C C . PHE A 1 86 ? -7.965 8.332 18.391 1.00 95.00 86 PHE A C 1
ATOM 683 O O . PHE A 1 86 ? -7.925 9.532 18.663 1.00 95.00 86 PHE A O 1
ATOM 690 N N . ASP A 1 87 ? -7.586 7.389 19.251 1.00 94.31 87 ASP A N 1
ATOM 691 C CA . ASP A 1 87 ? -6.850 7.708 20.464 1.00 94.31 87 ASP A CA 1
ATOM 692 C C . ASP A 1 87 ? -5.372 8.009 20.154 1.00 94.31 87 ASP A C 1
ATOM 694 O O . ASP A 1 87 ? -4.853 7.752 19.060 1.00 94.31 87 ASP A O 1
ATOM 698 N N . GLU A 1 88 ? -4.657 8.558 21.138 1.00 95.62 88 GLU A N 1
ATOM 699 C CA . GLU A 1 88 ? -3.242 8.918 20.976 1.00 95.62 88 GLU A CA 1
ATOM 700 C C . GLU A 1 88 ? -2.364 7.709 20.618 1.00 95.62 88 GLU A C 1
ATOM 702 O O . GLU A 1 88 ? -1.371 7.843 19.894 1.00 95.62 88 GLU A O 1
ATOM 707 N N . LYS A 1 89 ? -2.750 6.505 21.062 1.00 95.94 89 LYS A N 1
ATOM 708 C CA . LYS A 1 89 ? -2.033 5.264 20.760 1.00 95.94 89 LYS A CA 1
ATOM 709 C C . LYS A 1 89 ? -2.162 4.892 19.281 1.00 95.94 89 LYS A C 1
ATOM 711 O O . LYS A 1 89 ? -1.135 4.701 18.627 1.00 95.94 89 LYS A O 1
ATOM 716 N N . ALA A 1 90 ? -3.383 4.835 18.748 1.00 96.44 90 ALA A N 1
ATOM 717 C CA . ALA A 1 90 ? -3.648 4.543 17.341 1.00 96.44 90 ALA A CA 1
ATOM 718 C C . ALA A 1 90 ? -2.990 5.589 16.444 1.00 96.44 90 ALA A C 1
ATOM 720 O O . ALA A 1 90 ? -2.289 5.246 15.491 1.00 96.44 90 ALA A O 1
ATOM 721 N N . LYS A 1 91 ? -3.149 6.870 16.791 1.00 97.06 91 LYS A N 1
ATOM 722 C CA . LYS A 1 91 ? -2.562 7.986 16.049 1.00 97.06 91 LYS A CA 1
ATOM 723 C C . LYS A 1 91 ? -1.044 7.867 15.959 1.00 97.06 91 LYS A C 1
ATOM 725 O O . LYS A 1 91 ? -0.492 7.956 14.864 1.00 97.06 91 LYS A O 1
ATOM 730 N N . THR A 1 92 ? -0.371 7.623 17.084 1.00 97.88 92 THR A N 1
ATOM 731 C CA . THR A 1 92 ? 1.088 7.451 17.116 1.00 97.88 92 THR A CA 1
ATOM 732 C C . THR A 1 92 ? 1.508 6.242 16.287 1.00 97.88 92 THR A C 1
ATOM 734 O O . THR A 1 92 ? 2.334 6.371 15.384 1.00 97.88 92 THR A O 1
ATOM 737 N N . LYS A 1 93 ? 0.880 5.083 16.515 1.00 97.69 93 LYS A N 1
ATOM 738 C CA . LYS A 1 93 ? 1.255 3.829 15.858 1.00 97.69 93 LYS A CA 1
ATOM 739 C C . LYS A 1 93 ? 1.072 3.872 14.341 1.00 97.69 93 LYS A C 1
ATOM 741 O O . LYS A 1 93 ? 1.963 3.465 13.597 1.00 97.69 93 LYS A O 1
ATOM 746 N N . ILE A 1 94 ? -0.068 4.378 13.872 1.00 97.62 94 ILE A N 1
ATOM 747 C CA . ILE A 1 94 ? -0.369 4.489 12.441 1.00 97.62 94 ILE A CA 1
ATOM 748 C C . ILE A 1 94 ? 0.579 5.490 11.773 1.00 97.62 94 ILE A C 1
ATOM 750 O O . ILE A 1 94 ? 1.083 5.215 10.683 1.00 97.62 94 ILE A O 1
ATOM 754 N N . ASN A 1 95 ? 0.882 6.616 12.426 1.00 97.75 95 ASN A N 1
ATOM 755 C CA . ASN A 1 95 ? 1.830 7.593 11.891 1.00 97.75 95 ASN A CA 1
ATOM 756 C C . ASN A 1 95 ? 3.252 7.025 11.785 1.00 97.75 95 ASN A C 1
ATOM 758 O O . ASN A 1 95 ? 3.893 7.211 10.754 1.00 97.75 95 ASN A O 1
ATOM 762 N N . GLU A 1 96 ? 3.726 6.279 12.787 1.00 98.25 96 GLU A N 1
ATOM 763 C CA . GLU A 1 96 ? 5.023 5.587 12.726 1.00 98.25 96 GLU A CA 1
ATOM 764 C C . GLU A 1 96 ? 5.107 4.624 11.533 1.00 98.25 96 GLU A C 1
ATOM 766 O O . GLU A 1 96 ? 6.109 4.600 10.814 1.00 98.25 96 GLU A O 1
ATOM 771 N N . ILE A 1 97 ? 4.043 3.849 11.290 1.00 98.25 97 ILE A N 1
ATOM 772 C CA . ILE A 1 97 ? 3.971 2.916 10.158 1.00 98.25 97 ILE A CA 1
ATOM 773 C C . ILE A 1 97 ? 4.052 3.677 8.826 1.00 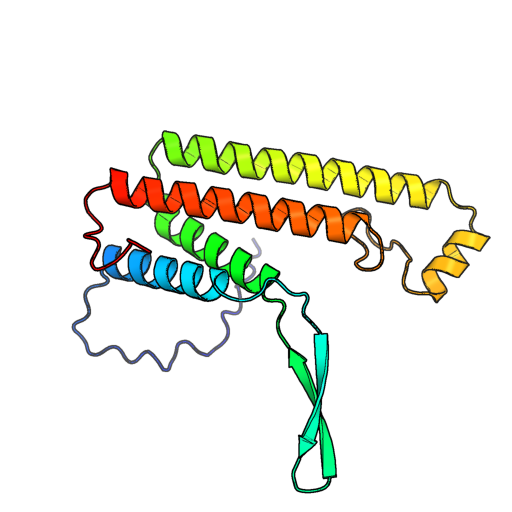98.25 97 ILE A C 1
ATOM 775 O O . ILE A 1 97 ? 4.826 3.298 7.943 1.00 98.25 97 ILE A O 1
ATOM 779 N N . LEU A 1 98 ? 3.281 4.759 8.678 1.00 97.62 98 LEU A N 1
ATOM 780 C CA . LEU A 1 98 ? 3.241 5.555 7.448 1.00 97.62 98 LEU A CA 1
ATOM 781 C C . LEU A 1 98 ? 4.563 6.291 7.183 1.00 97.62 98 LEU A C 1
ATOM 783 O O . LEU A 1 98 ? 5.026 6.313 6.042 1.00 97.62 98 LEU A O 1
ATOM 787 N N . GLU A 1 99 ? 5.205 6.845 8.212 1.00 98.00 99 GLU A N 1
ATOM 788 C CA . GLU A 1 99 ? 6.508 7.507 8.067 1.00 98.00 99 GLU A CA 1
ATOM 789 C C . GLU A 1 99 ? 7.629 6.507 7.753 1.00 98.00 99 GLU A C 1
ATOM 791 O O . GLU A 1 99 ? 8.485 6.779 6.903 1.00 98.00 99 GLU A O 1
ATOM 796 N N . SER A 1 100 ? 7.595 5.309 8.346 1.00 97.94 100 SER A N 1
ATOM 797 C CA . SER A 1 100 ? 8.515 4.223 7.985 1.00 97.94 100 SER A CA 1
ATOM 798 C C . SER A 1 100 ? 8.363 3.831 6.511 1.00 97.94 100 SER A C 1
ATOM 800 O O . SER A 1 100 ? 9.352 3.763 5.776 1.00 97.94 100 SER A O 1
ATOM 802 N N . LEU A 1 101 ? 7.123 3.668 6.041 1.00 97.31 101 LEU A N 1
ATOM 803 C CA . LEU A 1 101 ? 6.827 3.343 4.647 1.00 97.31 101 LEU A CA 1
ATOM 804 C C . LEU A 1 101 ? 7.270 4.454 3.681 1.00 97.31 101 LEU A C 1
ATOM 806 O O . LEU A 1 101 ? 7.827 4.174 2.618 1.00 97.31 101 LEU A O 1
ATOM 810 N N . LYS A 1 102 ? 7.056 5.722 4.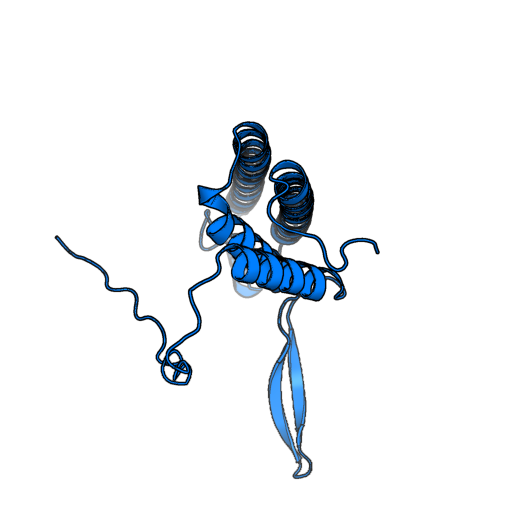041 1.00 97.50 102 LYS A N 1
ATOM 811 C CA . LYS A 1 102 ? 7.493 6.886 3.256 1.00 97.50 102 LYS A CA 1
ATOM 812 C C . LYS A 1 102 ? 9.016 6.978 3.162 1.00 97.50 102 LYS A C 1
ATOM 814 O O . LYS A 1 102 ? 9.552 7.270 2.088 1.00 97.50 102 LYS A O 1
ATOM 819 N N . THR A 1 103 ? 9.713 6.693 4.260 1.00 98.00 103 THR A N 1
ATOM 820 C CA . THR A 1 103 ?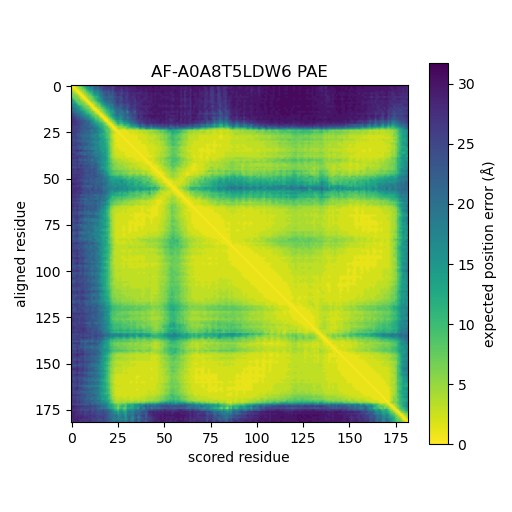 11.180 6.633 4.298 1.00 98.00 103 THR A CA 1
ATOM 821 C C . THR A 1 103 ? 11.694 5.532 3.373 1.00 98.00 103 THR A C 1
ATOM 823 O O . THR A 1 103 ? 12.542 5.792 2.518 1.00 98.00 103 THR A O 1
ATOM 826 N N . LEU A 1 104 ? 11.110 4.332 3.459 1.00 97.31 104 LEU A N 1
ATOM 827 C CA . LEU A 1 104 ? 11.435 3.216 2.570 1.00 97.31 104 LEU A CA 1
ATOM 828 C C . LEU A 1 104 ? 11.190 3.571 1.097 1.00 97.31 104 LEU A C 1
ATOM 830 O O . LEU A 1 104 ? 12.074 3.374 0.266 1.00 97.31 104 LEU A O 1
ATOM 834 N N . LYS A 1 105 ? 10.026 4.151 0.773 1.00 96.94 105 LYS A N 1
ATOM 835 C CA . LYS A 1 105 ? 9.697 4.606 -0.587 1.00 96.94 105 LYS A CA 1
ATOM 836 C C . LYS A 1 105 ? 10.778 5.529 -1.141 1.00 96.94 105 LYS A C 1
ATOM 838 O O . LYS A 1 105 ? 11.245 5.343 -2.261 1.00 96.94 105 LYS A O 1
ATOM 843 N N . THR A 1 106 ? 11.177 6.514 -0.341 1.00 96.62 106 THR A N 1
ATOM 844 C CA . THR A 1 106 ? 12.183 7.509 -0.725 1.00 96.62 106 THR A CA 1
ATOM 845 C C . THR A 1 106 ? 13.550 6.861 -0.955 1.00 96.62 106 THR A C 1
ATOM 847 O O . THR A 1 106 ? 14.214 7.183 -1.942 1.00 96.62 106 THR A O 1
ATOM 850 N N . SER A 1 107 ? 13.948 5.909 -0.102 1.00 97.06 107 SER A N 1
ATOM 851 C CA . SER A 1 107 ? 15.185 5.134 -0.274 1.00 97.06 107 SER A CA 1
ATOM 852 C C . SER A 1 107 ? 15.187 4.361 -1.593 1.00 97.06 107 SER A C 1
ATOM 854 O O . SER A 1 107 ? 16.086 4.537 -2.412 1.00 97.06 107 SER A O 1
ATOM 856 N N . LEU A 1 108 ? 14.137 3.577 -1.853 1.00 96.75 108 LEU A N 1
ATOM 857 C CA . LEU A 1 108 ? 14.045 2.734 -3.049 1.00 96.75 108 LEU A CA 1
ATOM 858 C C . LEU A 1 108 ? 13.980 3.563 -4.343 1.00 96.75 108 LEU A C 1
ATOM 860 O O . LEU A 1 108 ? 14.613 3.210 -5.336 1.00 96.75 108 LEU A O 1
ATOM 864 N N . LEU A 1 109 ? 13.262 4.692 -4.346 1.00 96.00 109 LEU A N 1
ATOM 865 C CA . LEU A 1 109 ? 13.250 5.614 -5.490 1.00 96.00 109 LEU A CA 1
ATOM 866 C C . LEU A 1 109 ? 14.625 6.244 -5.733 1.00 96.00 109 LEU A C 1
ATOM 868 O O . LEU A 1 109 ? 15.035 6.421 -6.883 1.00 96.00 109 LEU A O 1
ATOM 872 N N . THR A 1 110 ? 15.355 6.557 -4.661 1.00 95.12 110 THR A N 1
ATOM 873 C CA . THR A 1 110 ? 16.717 7.091 -4.756 1.00 95.12 110 THR A CA 1
ATOM 874 C C . THR A 1 110 ? 17.664 6.057 -5.355 1.00 95.12 110 THR A C 1
ATOM 876 O O . THR A 1 110 ? 18.415 6.383 -6.274 1.00 95.12 110 THR A O 1
ATOM 879 N N . GLU A 1 111 ? 17.591 4.804 -4.910 1.00 95.31 111 GLU A N 1
ATOM 880 C CA . GLU A 1 111 ? 18.355 3.694 -5.484 1.00 95.31 111 GLU A CA 1
ATOM 881 C C . GLU A 1 111 ? 18.032 3.481 -6.966 1.00 95.31 111 GLU A C 1
ATOM 883 O O . GLU A 1 111 ? 18.949 3.453 -7.788 1.00 95.31 111 GLU A O 1
ATOM 888 N N . GLN A 1 112 ? 16.744 3.425 -7.324 1.00 95.00 112 GLN A N 1
ATOM 889 C CA . GLN A 1 112 ? 16.287 3.307 -8.711 1.00 95.00 112 GLN A CA 1
ATOM 890 C C . GLN A 1 112 ? 16.843 4.453 -9.577 1.00 95.00 112 GLN A C 1
ATOM 892 O O . GLN A 1 112 ? 17.371 4.229 -10.668 1.00 95.00 112 GLN A O 1
ATOM 897 N N . SER A 1 113 ? 16.756 5.695 -9.092 1.00 94.00 113 SER A N 1
ATOM 898 C CA . SER A 1 113 ? 17.273 6.876 -9.791 1.00 94.00 113 SER A CA 1
ATOM 899 C C . SER A 1 113 ? 18.800 6.841 -9.930 1.00 94.00 113 SER A C 1
ATOM 901 O O . SER A 1 113 ? 19.333 7.202 -10.979 1.00 94.00 113 SER A O 1
ATOM 903 N N . ASN A 1 114 ? 19.524 6.430 -8.890 1.00 94.50 114 ASN A N 1
ATOM 904 C CA . ASN A 1 114 ? 20.984 6.342 -8.921 1.00 94.50 114 ASN A CA 1
ATOM 905 C C . ASN A 1 114 ? 21.459 5.248 -9.878 1.00 94.50 114 ASN A C 1
ATOM 907 O O . ASN A 1 114 ? 22.395 5.472 -10.644 1.00 94.50 114 ASN A O 1
ATOM 911 N N . TRP A 1 115 ? 20.776 4.102 -9.887 1.00 94.56 115 TRP A N 1
ATOM 912 C CA . TRP A 1 115 ? 20.992 3.055 -10.876 1.00 94.56 115 TRP A CA 1
ATOM 913 C C . TRP A 1 115 ? 20.774 3.583 -12.296 1.00 94.56 115 TRP A C 1
ATOM 915 O O . TRP A 1 115 ? 21.640 3.416 -13.144 1.00 94.56 115 TRP A O 1
ATOM 925 N N . TRP A 1 116 ? 19.681 4.304 -12.552 1.00 94.31 116 TRP A N 1
ATOM 926 C CA . TRP A 1 116 ? 19.418 4.871 -13.877 1.00 94.31 116 TRP A CA 1
ATOM 927 C C . TRP A 1 116 ? 20.515 5.827 -14.350 1.00 94.31 116 TRP A C 1
ATOM 929 O O . TRP A 1 116 ? 20.966 5.759 -15.494 1.00 94.31 116 TRP A O 1
ATOM 939 N N . LYS A 1 117 ? 20.960 6.716 -13.455 1.00 93.12 117 LYS A N 1
ATOM 940 C CA . LYS A 1 117 ? 22.002 7.714 -13.730 1.00 93.12 117 LYS A CA 1
ATOM 941 C C . LYS A 1 117 ? 23.386 7.098 -13.941 1.00 93.12 117 LYS A C 1
ATOM 943 O O . LYS A 1 117 ? 24.223 7.744 -14.561 1.00 93.12 117 LYS A O 1
ATOM 948 N N . SER A 1 118 ? 23.637 5.889 -13.437 1.00 94.88 118 SER A N 1
ATOM 949 C CA . SER A 1 118 ? 24.918 5.200 -13.634 1.00 94.88 118 SER A CA 1
ATOM 950 C C . SER A 1 118 ? 25.027 4.507 -14.997 1.00 94.88 118 SER A C 1
ATOM 952 O O . SER A 1 118 ? 26.128 4.154 -15.424 1.00 94.88 118 SER A O 1
ATOM 954 N N . LEU A 1 119 ? 23.909 4.335 -15.709 1.00 94.19 119 LEU A N 1
ATOM 955 C CA . LEU A 1 119 ? 23.885 3.752 -17.047 1.00 94.19 119 LEU A CA 1
ATOM 956 C C . LEU A 1 119 ? 24.417 4.733 -18.098 1.00 94.19 119 LEU A C 1
ATOM 958 O O . LEU A 1 119 ? 24.167 5.936 -18.048 1.00 94.19 119 LEU A O 1
ATOM 962 N N . THR A 1 120 ? 25.094 4.204 -19.120 1.00 95.94 120 THR A N 1
ATOM 963 C CA . THR A 1 120 ? 25.469 5.005 -20.295 1.00 95.94 120 THR A CA 1
ATOM 964 C C . THR A 1 120 ? 24.233 5.335 -21.145 1.00 95.94 120 THR A C 1
ATOM 966 O O . THR A 1 120 ? 23.269 4.560 -21.132 1.00 95.94 120 THR A O 1
ATOM 969 N N . PRO A 1 121 ? 24.258 6.412 -21.958 1.00 94.94 121 PRO A N 1
ATOM 970 C CA . PRO A 1 121 ? 23.121 6.786 -22.808 1.00 94.94 121 PRO A CA 1
ATOM 971 C C . PRO A 1 121 ? 22.626 5.645 -23.707 1.00 94.94 121 PRO A C 1
ATOM 973 O O . PRO A 1 121 ? 21.425 5.434 -23.847 1.00 94.94 121 PRO A O 1
ATOM 976 N N . LYS A 1 122 ? 23.552 4.833 -24.237 1.00 96.00 122 LYS A N 1
ATOM 977 C CA . LYS A 1 122 ? 23.228 3.651 -25.048 1.00 96.00 122 LYS A CA 1
ATOM 978 C C . LYS A 1 122 ? 22.394 2.623 -24.275 1.00 96.00 122 LYS A C 1
ATOM 980 O O . LYS A 1 122 ? 21.456 2.058 -24.827 1.00 96.00 122 LYS A O 1
ATOM 985 N N . TYR A 1 123 ? 22.734 2.352 -23.014 1.00 94.00 123 TYR A N 1
ATOM 986 C CA . TYR A 1 123 ? 21.954 1.423 -22.195 1.00 94.00 123 TYR A CA 1
ATOM 987 C C . TYR A 1 123 ? 20.612 2.026 -21.789 1.00 94.00 123 TYR A C 1
ATOM 989 O O . TYR A 1 123 ? 19.606 1.324 -21.836 1.00 94.00 123 TYR A O 1
ATOM 997 N N . GLN A 1 124 ? 20.569 3.317 -21.451 1.00 93.44 124 GLN A N 1
ATOM 998 C CA . GLN A 1 124 ? 19.313 4.007 -21.147 1.00 93.44 124 GLN A CA 1
ATOM 999 C C . GLN A 1 124 ? 18.323 3.914 -22.316 1.00 93.44 124 GLN A C 1
ATOM 1001 O O . GLN A 1 124 ? 17.165 3.557 -22.109 1.00 93.44 124 GLN A O 1
ATOM 1006 N N . GLU A 1 125 ? 18.780 4.144 -23.547 1.00 93.94 125 GLU A N 1
ATOM 1007 C CA . GLU A 1 125 ? 17.958 3.991 -24.751 1.00 93.94 125 GLU A CA 1
ATOM 1008 C C . GLU A 1 125 ? 17.429 2.555 -24.906 1.00 93.94 125 GLU A C 1
ATOM 1010 O O . GLU A 1 125 ? 16.231 2.350 -25.108 1.00 93.94 125 GLU A O 1
ATOM 1015 N N . GLN A 1 126 ? 18.284 1.545 -24.710 1.00 94.00 126 GLN A N 1
ATOM 1016 C CA . GLN A 1 126 ? 17.868 0.138 -24.760 1.00 94.00 126 GLN A CA 1
ATOM 1017 C C . GLN A 1 126 ? 16.801 -0.207 -23.712 1.00 94.00 126 GLN A C 1
ATOM 1019 O O . GLN A 1 126 ? 15.859 -0.939 -24.016 1.00 94.00 126 GLN A O 1
ATOM 1024 N N . TYR A 1 127 ? 16.929 0.301 -22.484 1.00 92.81 127 TYR A N 1
ATOM 1025 C CA . TYR A 1 127 ? 15.925 0.098 -21.438 1.00 92.81 127 TYR A CA 1
ATOM 1026 C C . TYR A 1 127 ? 14.617 0.832 -21.754 1.00 92.81 127 TYR A C 1
ATOM 1028 O O . TYR A 1 127 ? 13.542 0.266 -21.550 1.00 92.81 127 TYR A O 1
ATOM 1036 N N . PHE A 1 128 ? 14.679 2.047 -22.306 1.00 91.12 128 PHE A N 1
ATOM 1037 C CA . PHE A 1 128 ? 13.491 2.772 -22.764 1.00 91.12 128 PHE A CA 1
ATOM 1038 C C . PHE A 1 128 ? 12.730 2.002 -23.846 1.00 91.12 128 PHE A C 1
ATOM 1040 O O . PHE A 1 128 ? 11.520 1.828 -23.717 1.00 91.12 128 PHE A O 1
ATOM 1047 N N . MET A 1 129 ? 13.429 1.463 -24.850 1.00 91.31 129 MET A N 1
ATOM 1048 C CA . MET A 1 129 ? 12.812 0.646 -25.905 1.00 91.31 129 MET A CA 1
ATOM 1049 C C . MET A 1 129 ? 12.129 -0.620 -25.363 1.00 91.31 129 MET A C 1
ATOM 1051 O O . MET A 1 129 ? 11.188 -1.121 -25.972 1.00 91.31 129 MET A O 1
ATOM 1055 N N . LYS A 1 130 ? 12.567 -1.124 -24.203 1.00 90.75 130 LYS A N 1
ATOM 1056 C CA . LYS A 1 130 ? 11.965 -2.271 -23.503 1.00 90.75 130 LYS A CA 1
ATOM 1057 C C . LYS A 1 130 ? 10.871 -1.884 -22.495 1.00 90.75 130 LYS A C 1
ATOM 1059 O O . LYS A 1 130 ? 10.402 -2.749 -21.764 1.00 90.75 130 LYS A O 1
ATOM 1064 N N . GLY A 1 131 ? 10.494 -0.606 -22.391 1.00 87.50 131 GLY A N 1
ATOM 1065 C CA . GLY A 1 131 ? 9.518 -0.128 -21.396 1.00 87.50 131 GLY A CA 1
ATOM 1066 C C . GLY A 1 131 ? 10.041 -0.112 -19.950 1.00 87.50 131 GLY A C 1
ATOM 1067 O O . GLY A 1 131 ? 9.280 0.023 -18.993 1.00 87.50 131 GLY A O 1
ATOM 1068 N N . GLN A 1 132 ? 11.353 -0.242 -19.770 1.00 89.44 132 GLN A N 1
ATOM 1069 C CA . GLN A 1 132 ? 12.042 -0.257 -18.475 1.00 89.44 132 GLN A CA 1
ATOM 1070 C C . GLN A 1 132 ? 12.720 1.085 -18.159 1.00 89.44 132 GLN A C 1
ATOM 1072 O O . GLN A 1 132 ? 13.495 1.193 -17.207 1.00 89.44 132 GLN A O 1
ATOM 1077 N N . GLY A 1 133 ? 12.448 2.106 -18.974 1.00 87.56 133 GLY A N 1
ATOM 1078 C CA . GLY A 1 133 ? 12.951 3.454 -18.765 1.00 87.56 133 GLY A CA 1
ATOM 1079 C C . GLY A 1 133 ? 12.347 4.115 -17.530 1.00 87.56 133 GLY A C 1
ATOM 1080 O O . GLY A 1 133 ? 11.213 3.833 -17.136 1.00 87.56 133 GLY A O 1
ATOM 1081 N N . ILE A 1 134 ? 13.112 5.015 -16.922 1.00 88.19 134 ILE A N 1
ATOM 1082 C CA . ILE A 1 134 ? 12.661 5.813 -15.781 1.00 88.19 134 ILE A CA 1
ATOM 1083 C C . ILE A 1 134 ? 12.403 7.228 -16.287 1.00 88.19 134 ILE A C 1
ATOM 1085 O O . ILE A 1 134 ? 13.332 7.982 -16.566 1.00 88.19 134 ILE A O 1
ATOM 1089 N N . SER A 1 135 ? 11.124 7.566 -16.447 1.00 78.38 135 SER A N 1
ATOM 1090 C CA . SER A 1 135 ? 10.666 8.880 -16.919 1.00 78.38 135 SER A CA 1
ATOM 1091 C C . SER A 1 135 ? 10.419 9.871 -15.781 1.00 78.38 135 SER A C 1
ATOM 1093 O O . SER A 1 135 ? 10.525 11.077 -15.983 1.00 78.38 135 SER A O 1
ATOM 1095 N N . ASN A 1 136 ? 10.107 9.373 -14.582 1.00 81.06 136 ASN A N 1
ATOM 1096 C CA . ASN A 1 136 ? 9.812 10.173 -13.401 1.00 81.06 136 ASN A CA 1
ATOM 1097 C C . ASN A 1 136 ? 10.567 9.603 -12.194 1.00 81.06 136 ASN A C 1
ATOM 1099 O O . ASN A 1 136 ? 10.379 8.443 -11.835 1.00 81.06 136 ASN A O 1
ATOM 1103 N N . SER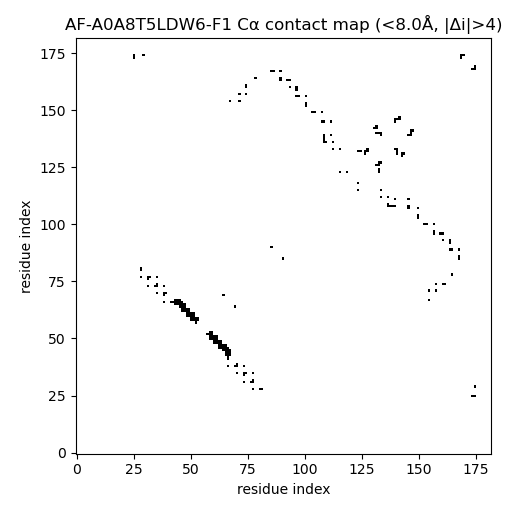 A 1 137 ? 11.401 10.418 -11.545 1.00 81.69 137 SER A N 1
ATOM 1104 C CA . SER A 1 137 ? 12.149 10.021 -10.344 1.00 81.69 137 SER A CA 1
ATOM 1105 C C . SER A 1 137 ? 11.266 9.807 -9.109 1.00 81.69 137 SER A C 1
ATOM 1107 O O . SER A 1 137 ? 11.726 9.230 -8.128 1.00 81.69 137 SER A O 1
ATOM 1109 N N . GLN A 1 138 ? 10.008 10.252 -9.146 1.00 86.50 138 GLN A N 1
ATOM 1110 C CA . GLN A 1 138 ? 9.037 10.106 -8.059 1.00 86.50 138 GLN A CA 1
ATOM 1111 C C . GLN A 1 138 ? 8.158 8.853 -8.189 1.00 86.50 138 GLN A C 1
ATOM 1113 O O . GLN A 1 138 ? 7.389 8.549 -7.275 1.00 86.50 138 GLN A O 1
ATOM 1118 N N . ALA A 1 139 ? 8.253 8.128 -9.307 1.00 89.62 139 ALA A N 1
ATOM 1119 C CA . ALA A 1 139 ? 7.461 6.935 -9.569 1.00 89.62 139 ALA A CA 1
ATOM 1120 C C . ALA A 1 139 ? 8.356 5.710 -9.786 1.00 89.62 139 ALA A C 1
ATOM 1122 O O . ALA A 1 139 ? 9.429 5.783 -10.391 1.00 89.62 139 ALA A O 1
ATOM 1123 N N . PHE A 1 140 ? 7.896 4.559 -9.305 1.00 92.50 140 PHE A N 1
ATOM 1124 C CA . PHE A 1 140 ? 8.537 3.293 -9.629 1.00 92.50 140 PHE A CA 1
ATOM 1125 C C . PHE A 1 140 ? 8.211 2.898 -11.064 1.00 92.50 140 PHE A C 1
ATOM 1127 O O . PHE A 1 140 ? 7.080 3.065 -11.521 1.00 92.50 140 PHE A O 1
ATOM 1134 N N . ASN A 1 141 ? 9.182 2.312 -11.757 1.00 89.88 141 ASN A N 1
ATOM 1135 C CA . ASN A 1 141 ? 8.858 1.528 -12.938 1.00 89.88 141 ASN A CA 1
ATOM 1136 C C . ASN A 1 141 ? 8.433 0.126 -12.473 1.00 89.88 141 ASN A C 1
ATOM 1138 O O . ASN A 1 141 ? 9.197 -0.567 -11.800 1.00 89.88 141 ASN A O 1
ATOM 1142 N N . ILE A 1 142 ? 7.223 -0.289 -12.848 1.00 89.44 142 ILE A N 1
ATOM 1143 C CA . ILE A 1 142 ? 6.612 -1.555 -12.414 1.00 89.44 142 ILE A CA 1
ATOM 1144 C C . ILE A 1 142 ? 7.386 -2.807 -12.853 1.00 89.44 142 ILE A C 1
ATOM 1146 O O . ILE A 1 142 ? 7.210 -3.876 -12.270 1.00 89.44 142 ILE A O 1
ATOM 1150 N N . ASN A 1 143 ? 8.246 -2.675 -13.867 1.00 87.06 143 ASN A N 1
ATOM 1151 C CA . ASN A 1 143 ? 9.040 -3.767 -14.423 1.00 87.06 143 ASN A CA 1
ATOM 1152 C C . ASN A 1 143 ? 10.352 -4.006 -13.658 1.00 87.06 143 ASN A C 1
ATOM 1154 O O . ASN A 1 143 ? 11.060 -4.964 -13.968 1.00 87.06 143 ASN A O 1
ATOM 1158 N N . HIS A 1 144 ? 10.696 -3.151 -12.688 1.00 88.81 144 HIS A N 1
ATOM 1159 C CA . HIS A 1 144 ? 11.895 -3.303 -11.861 1.00 88.81 144 HIS A CA 1
ATOM 1160 C C . HIS A 1 144 ? 11.568 -3.837 -10.464 1.00 88.81 144 HIS A C 1
ATOM 1162 O O . HIS A 1 144 ? 10.489 -3.609 -9.918 1.00 88.81 144 HIS A O 1
ATOM 1168 N N . GLY A 1 145 ? 12.546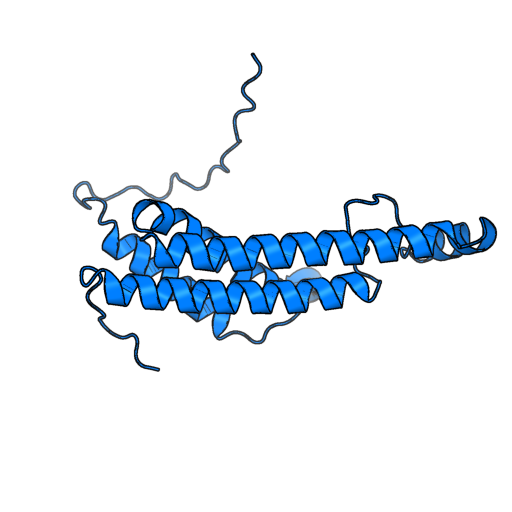 -4.507 -9.846 1.00 92.06 145 GLY A N 1
ATOM 1169 C CA . GLY A 1 145 ? 12.386 -5.146 -8.535 1.00 92.06 145 GLY A CA 1
ATOM 1170 C C . GLY A 1 145 ? 12.011 -4.189 -7.396 1.00 92.06 145 GLY A C 1
ATOM 1171 O O . GLY A 1 145 ? 11.278 -4.590 -6.496 1.00 92.06 145 GLY A O 1
ATOM 1172 N N . TRP A 1 146 ? 12.427 -2.916 -7.453 1.00 94.38 146 TRP A N 1
ATOM 1173 C CA . TRP A 1 146 ? 12.077 -1.913 -6.434 1.00 94.38 146 TRP A CA 1
ATOM 1174 C C . TRP A 1 146 ? 10.567 -1.740 -6.265 1.00 94.38 146 TRP A C 1
ATOM 1176 O O . TRP A 1 146 ? 10.102 -1.555 -5.143 1.00 94.38 146 TRP A O 1
ATOM 1186 N N . TYR A 1 147 ? 9.800 -1.839 -7.356 1.00 93.56 147 TYR A N 1
ATOM 1187 C CA . TYR A 1 147 ? 8.344 -1.760 -7.288 1.00 93.56 147 TYR A CA 1
ATOM 1188 C C . TYR A 1 147 ? 7.751 -2.926 -6.492 1.00 93.56 147 TYR A C 1
ATOM 1190 O O . TYR A 1 147 ? 6.917 -2.701 -5.620 1.00 93.56 147 TYR A O 1
ATOM 1198 N N . GLN A 1 148 ? 8.204 -4.156 -6.755 1.00 92.69 148 GLN A N 1
ATOM 1199 C CA . GLN A 1 148 ? 7.701 -5.341 -6.051 1.00 92.69 148 GLN A CA 1
ATOM 1200 C C . GLN A 1 148 ? 8.058 -5.290 -4.563 1.00 92.69 148 GLN A C 1
ATOM 1202 O O . GLN A 1 148 ? 7.181 -5.463 -3.720 1.00 92.69 148 GLN A O 1
ATOM 1207 N N . LEU A 1 149 ? 9.307 -4.930 -4.239 1.00 95.31 149 LEU A N 1
ATOM 1208 C CA . LEU A 1 149 ? 9.753 -4.738 -2.855 1.00 95.31 149 LEU A CA 1
ATOM 1209 C C . LEU A 1 149 ? 8.917 -3.680 -2.123 1.00 95.31 149 LEU A C 1
ATOM 1211 O O . LEU A 1 149 ? 8.533 -3.871 -0.966 1.00 95.31 149 LEU A O 1
ATOM 1215 N N . TYR A 1 150 ? 8.621 -2.563 -2.793 1.00 96.81 150 TYR A N 1
ATOM 1216 C CA . TYR A 1 150 ? 7.785 -1.514 -2.224 1.00 96.81 150 TYR A CA 1
ATOM 1217 C C . TYR A 1 150 ? 6.344 -1.984 -2.010 1.00 96.81 150 TYR A C 1
ATOM 1219 O O . TYR A 1 150 ? 5.829 -1.801 -0.914 1.00 96.81 150 TYR A O 1
ATOM 1227 N N . ILE A 1 151 ? 5.713 -2.624 -3.000 1.00 95.69 151 ILE A N 1
ATOM 1228 C CA . ILE A 1 151 ? 4.326 -3.105 -2.895 1.00 95.69 151 ILE A CA 1
ATOM 1229 C C . ILE A 1 151 ? 4.163 -4.139 -1.781 1.00 95.69 151 ILE A C 1
ATOM 1231 O O . ILE A 1 151 ? 3.192 -4.078 -1.032 1.00 95.69 151 ILE A O 1
ATOM 1235 N N . GLU A 1 152 ? 5.104 -5.067 -1.624 1.00 95.50 152 GLU A N 1
ATOM 1236 C CA . GLU A 1 152 ? 5.065 -6.038 -0.525 1.00 95.50 152 GLU A CA 1
ATOM 1237 C C . GLU A 1 152 ? 5.199 -5.355 0.841 1.00 95.50 152 GLU A C 1
ATOM 1239 O O . GLU A 1 152 ? 4.484 -5.682 1.793 1.00 95.50 152 GLU A O 1
ATOM 1244 N N . SER A 1 153 ? 6.091 -4.368 0.935 1.00 97.38 153 SER A N 1
ATOM 1245 C CA . SER A 1 153 ? 6.285 -3.583 2.155 1.00 97.38 153 SER A CA 1
ATOM 1246 C C . SER A 1 153 ? 5.062 -2.726 2.480 1.00 97.38 153 SER A C 1
ATOM 1248 O O . SER A 1 153 ? 4.657 -2.642 3.640 1.00 97.38 153 SER A O 1
ATOM 1250 N N . GLU A 1 154 ? 4.447 -2.129 1.461 1.00 97.19 154 GLU A N 1
ATOM 1251 C CA . GLU A 1 154 ? 3.219 -1.349 1.567 1.00 97.19 154 GLU A CA 1
ATOM 1252 C C . GLU A 1 154 ? 2.058 -2.233 2.035 1.00 97.19 154 GLU A C 1
ATOM 1254 O O . GLU A 1 154 ? 1.410 -1.912 3.030 1.00 97.19 154 GLU A O 1
ATOM 1259 N N . LEU A 1 155 ? 1.867 -3.403 1.423 1.00 97.00 155 LEU A N 1
ATOM 1260 C CA . LEU A 1 155 ? 0.849 -4.371 1.829 1.00 97.00 155 LEU A CA 1
ATOM 1261 C C . LEU A 1 155 ? 1.003 -4.778 3.304 1.00 97.00 155 LEU A C 1
ATOM 1263 O O . LEU A 1 155 ? 0.030 -4.792 4.058 1.00 97.00 155 LEU A O 1
ATOM 1267 N N . ASN A 1 156 ? 2.232 -5.065 3.741 1.00 97.38 156 ASN A N 1
ATOM 1268 C CA . ASN A 1 156 ? 2.517 -5.404 5.135 1.00 97.38 156 ASN A CA 1
ATOM 1269 C C . ASN A 1 156 ? 2.286 -4.226 6.092 1.00 97.38 156 ASN A C 1
ATOM 1271 O O . ASN A 1 156 ? 1.833 -4.435 7.218 1.00 97.38 156 ASN A O 1
ATOM 1275 N N . ALA A 1 157 ? 2.567 -2.993 5.667 1.00 98.19 157 ALA A N 1
ATOM 1276 C CA . ALA A 1 157 ? 2.245 -1.801 6.443 1.00 98.19 157 ALA A CA 1
ATOM 1277 C C . ALA A 1 157 ? 0.726 -1.651 6.623 1.00 98.19 157 ALA A C 1
ATOM 1279 O O . ALA A 1 157 ? 0.266 -1.431 7.742 1.00 98.19 157 ALA A O 1
ATOM 1280 N N . TYR A 1 158 ? -0.064 -1.852 5.565 1.00 97.94 158 TYR A N 1
ATOM 1281 C CA . TYR A 1 158 ? -1.524 -1.780 5.654 1.00 97.94 158 TYR A CA 1
ATOM 1282 C C . TYR A 1 158 ? -2.131 -2.899 6.501 1.00 97.94 158 TYR A C 1
ATOM 1284 O O . TYR A 1 158 ? -3.068 -2.626 7.243 1.00 97.94 158 TYR A O 1
ATOM 1292 N N . ARG A 1 159 ? -1.567 -4.114 6.502 1.00 97.38 159 ARG A N 1
ATOM 1293 C CA . ARG A 1 159 ? -1.970 -5.168 7.455 1.00 97.38 159 ARG A CA 1
ATOM 1294 C C . ARG A 1 159 ? -1.808 -4.721 8.910 1.00 97.38 159 ARG A C 1
ATOM 1296 O O . ARG A 1 159 ? -2.746 -4.840 9.688 1.00 97.38 159 ARG A O 1
ATOM 1303 N N . LYS A 1 160 ? -0.668 -4.111 9.250 1.00 97.94 160 LYS A N 1
ATOM 1304 C CA . LYS A 1 160 ? -0.427 -3.554 10.595 1.00 97.94 160 LYS A CA 1
ATOM 1305 C C . LYS A 1 160 ? -1.383 -2.411 10.941 1.00 97.94 160 LYS A C 1
ATOM 1307 O O . LYS A 1 160 ? -1.755 -2.251 12.097 1.00 97.94 160 LYS A O 1
ATOM 1312 N N . ILE A 1 161 ? -1.778 -1.604 9.952 1.00 97.75 161 ILE A N 1
ATOM 1313 C CA . ILE A 1 161 ? -2.796 -0.565 10.155 1.00 97.75 161 ILE A CA 1
ATOM 1314 C C . ILE A 1 161 ? -4.146 -1.214 10.475 1.00 97.75 161 ILE A C 1
ATOM 1316 O O . ILE A 1 161 ? -4.791 -0.779 11.419 1.00 97.75 161 ILE A O 1
ATOM 1320 N N . VAL A 1 162 ? -4.555 -2.267 9.759 1.00 96.50 162 VAL A N 1
ATOM 1321 C CA . VAL A 1 162 ? -5.799 -3.003 10.063 1.00 96.50 162 VAL A CA 1
ATOM 1322 C C . VAL A 1 162 ? -5.779 -3.586 11.470 1.00 96.50 162 VAL A C 1
ATOM 1324 O O . VAL A 1 162 ? -6.757 -3.439 12.194 1.00 96.50 162 VAL A O 1
ATOM 1327 N N . GLU A 1 163 ? -4.666 -4.198 11.880 1.00 95.94 163 GLU A N 1
ATOM 1328 C CA . GLU A 1 163 ? -4.492 -4.691 13.252 1.00 95.94 163 GLU A CA 1
ATOM 1329 C C . GLU A 1 163 ? -4.726 -3.573 14.279 1.00 95.94 163 GLU A C 1
ATOM 1331 O O . GLU A 1 163 ? -5.483 -3.760 15.229 1.00 95.94 163 GLU A O 1
ATOM 1336 N N . GLU A 1 164 ? -4.143 -2.389 14.071 1.00 96.69 164 GLU A N 1
ATOM 1337 C CA . GLU A 1 164 ? -4.343 -1.256 14.979 1.00 96.69 164 GLU A CA 1
ATOM 1338 C C . GLU A 1 164 ? -5.779 -0.711 14.942 1.00 96.69 164 GLU A C 1
ATOM 1340 O O . GLU A 1 164 ? -6.310 -0.360 15.992 1.00 96.69 164 GLU A O 1
ATOM 1345 N N . LEU A 1 165 ? -6.434 -0.675 13.777 1.00 94.81 165 LEU A N 1
ATOM 1346 C CA . LEU A 1 165 ? -7.841 -0.270 13.667 1.00 94.81 165 LEU A CA 1
ATOM 1347 C C . LEU A 1 165 ? -8.768 -1.247 14.409 1.00 94.81 165 LEU A C 1
ATOM 1349 O O . LEU A 1 165 ? -9.667 -0.806 15.121 1.00 94.81 165 LEU A O 1
ATOM 1353 N N . ASN A 1 166 ? -8.511 -2.555 14.326 1.00 92.12 166 ASN A N 1
ATOM 1354 C CA . ASN A 1 166 ? -9.245 -3.569 15.089 1.00 92.12 166 ASN A CA 1
ATOM 1355 C C . ASN A 1 166 ? -8.984 -3.457 16.599 1.00 92.12 166 ASN A C 1
ATOM 1357 O O . ASN A 1 166 ? -9.885 -3.638 17.412 1.00 92.12 166 ASN A O 1
ATOM 1361 N N . LEU A 1 167 ? -7.757 -3.127 17.010 1.00 93.19 167 LEU A N 1
ATOM 1362 C CA . LEU A 1 167 ? -7.474 -2.847 18.418 1.00 93.19 167 LEU A CA 1
ATOM 1363 C C . LEU A 1 167 ? -8.152 -1.554 18.882 1.00 93.19 167 LEU A C 1
ATOM 1365 O O . LEU A 1 167 ? -8.510 -1.445 20.051 1.00 93.19 167 LEU A O 1
ATOM 1369 N N . LEU A 1 168 ? -8.291 -0.556 18.010 1.00 92.69 168 LEU A N 1
ATOM 1370 C CA . LEU A 1 168 ? -8.978 0.691 18.326 1.00 92.69 168 LEU A CA 1
ATOM 1371 C C . LEU A 1 168 ? -10.475 0.452 18.555 1.00 92.69 168 LEU A C 1
ATOM 1373 O O . LEU A 1 168 ? -11.008 0.952 19.543 1.00 92.69 168 LEU A O 1
ATOM 1377 N N . THR A 1 169 ? -11.141 -0.356 17.721 1.00 90.44 169 THR A N 1
ATOM 1378 C CA . THR A 1 169 ? -12.561 -0.683 17.940 1.00 90.44 169 THR A CA 1
ATOM 1379 C C . THR A 1 169 ? -12.789 -1.387 19.274 1.00 90.44 169 THR A C 1
ATOM 1381 O O . THR A 1 169 ? -13.722 -1.029 19.989 1.00 90.44 169 THR A O 1
ATOM 1384 N N . GLN A 1 170 ? -11.895 -2.304 19.658 1.00 88.25 170 GLN A N 1
ATOM 1385 C CA . GLN A 1 170 ? -11.929 -2.965 20.968 1.00 88.25 170 GLN A CA 1
ATOM 1386 C C . GLN A 1 170 ? -11.745 -1.984 22.132 1.00 88.25 170 GLN A C 1
ATOM 1388 O O . GLN A 1 170 ? -12.394 -2.125 23.163 1.00 88.25 170 GLN A O 1
ATOM 1393 N N . ARG A 1 171 ? -10.864 -0.984 21.990 1.00 90.38 171 ARG A N 1
ATOM 1394 C CA . ARG A 1 171 ? -10.631 0.028 23.038 1.00 90.38 171 ARG A CA 1
ATOM 1395 C C . ARG A 1 171 ? -11.797 0.989 23.210 1.00 90.38 171 ARG A C 1
ATOM 1397 O O . ARG A 1 171 ? -11.995 1.496 24.309 1.00 90.38 171 ARG A O 1
ATOM 1404 N N . LEU A 1 172 ? -12.521 1.271 22.131 1.00 85.56 172 LEU A N 1
ATOM 1405 C CA . LEU A 1 172 ? -13.610 2.240 22.144 1.00 85.56 172 LEU A CA 1
ATOM 1406 C C . LEU A 1 172 ? -14.901 1.682 22.748 1.00 85.56 172 LEU A C 1
ATOM 1408 O O . LEU A 1 172 ? -15.776 2.486 23.048 1.00 85.56 172 LEU A O 1
ATOM 1412 N N . ASP A 1 173 ? -15.022 0.356 22.930 1.00 70.62 173 ASP A N 1
ATOM 1413 C CA . ASP A 1 173 ? -16.141 -0.384 23.569 1.00 70.62 173 ASP A CA 1
ATOM 1414 C C . ASP A 1 173 ? -17.551 -0.087 22.991 1.00 70.62 173 ASP A C 1
ATOM 1416 O O . ASP A 1 173 ? -18.562 -0.671 23.371 1.00 70.62 173 ASP A O 1
ATOM 1420 N N . PHE A 1 174 ? -17.620 0.830 22.027 1.00 66.94 174 PHE A N 1
ATOM 1421 C CA . PHE A 1 174 ? -18.812 1.367 21.389 1.00 66.94 174 PHE A CA 1
ATOM 1422 C C . PHE A 1 174 ? -19.232 0.515 20.193 1.00 66.94 174 PHE A C 1
ATOM 1424 O O . PHE A 1 174 ? -20.419 0.374 19.912 1.00 66.94 174 PHE A O 1
ATOM 1431 N N . TYR A 1 175 ? -18.268 -0.099 19.504 1.00 66.44 175 TYR A N 1
ATOM 1432 C CA . TYR A 1 175 ? -18.527 -0.997 18.385 1.00 66.44 175 TYR A CA 1
ATOM 1433 C C . TYR A 1 175 ? -18.808 -2.394 18.936 1.00 66.44 175 TYR A C 1
ATOM 1435 O O . TYR A 1 175 ? -17.906 -3.220 19.051 1.00 66.44 175 TYR A O 1
ATOM 1443 N N . GLN A 1 176 ? -20.059 -2.651 19.325 1.00 55.75 176 GLN A N 1
ATOM 1444 C CA . GLN A 1 176 ? -20.463 -3.998 19.715 1.00 55.75 176 GLN A CA 1
ATOM 1445 C C . GLN A 1 176 ? -20.241 -4.955 18.542 1.00 55.75 176 GLN A C 1
ATOM 1447 O O . GLN A 1 176 ? -20.836 -4.826 17.472 1.00 55.75 176 GLN A O 1
ATOM 1452 N N . THR A 1 177 ? -19.316 -5.882 18.768 1.00 50.19 177 THR A N 1
ATOM 1453 C CA . THR A 1 177 ? -18.959 -6.990 17.896 1.00 50.19 177 THR A CA 1
ATOM 1454 C C . THR A 1 177 ? -20.095 -8.004 17.880 1.00 50.19 177 THR A C 1
ATOM 1456 O O . THR A 1 177 ? -20.133 -8.909 18.713 1.00 50.19 177 THR A O 1
ATOM 1459 N N . GLU A 1 178 ? -21.001 -7.893 16.918 1.00 46.84 178 GLU A N 1
ATOM 1460 C CA . GLU A 1 178 ? -21.539 -9.113 16.325 1.00 46.84 178 GLU A CA 1
ATOM 1461 C C . GLU A 1 178 ? -20.450 -9.607 15.350 1.00 46.84 178 GLU A C 1
ATOM 1463 O O . GLU A 1 178 ? -20.205 -9.008 14.308 1.00 46.84 178 GLU A O 1
ATOM 1468 N N . ASP A 1 179 ? -19.708 -10.628 15.789 1.00 44.59 179 ASP A N 1
ATOM 1469 C CA . ASP A 1 179 ? -18.784 -11.469 15.013 1.00 44.59 179 ASP A CA 1
ATOM 1470 C C . ASP A 1 179 ? -17.483 -10.849 14.457 1.00 44.59 179 ASP A C 1
ATOM 1472 O O . ASP A 1 179 ? -17.305 -10.653 13.259 1.00 44.59 179 ASP A O 1
ATOM 1476 N N . PHE A 1 180 ? -16.485 -10.675 15.332 1.00 43.91 180 PHE A N 1
ATOM 1477 C CA . PHE A 1 180 ? -15.063 -10.628 14.946 1.00 43.91 180 PHE A CA 1
ATOM 1478 C C . PHE A 1 180 ? -14.250 -11.612 15.806 1.00 43.91 180 PHE A C 1
ATOM 1480 O O . PHE A 1 180 ? -13.403 -11.229 16.612 1.00 43.91 180 PHE A O 1
ATOM 1487 N N . VAL A 1 181 ? -14.535 -12.907 15.651 1.00 35.03 181 VAL A N 1
ATOM 1488 C CA . VAL A 1 181 ? -13.645 -14.000 16.068 1.00 35.03 181 VAL A CA 1
ATOM 1489 C C . VAL A 1 181 ? -13.576 -14.992 14.909 1.00 35.03 181 VAL A C 1
ATOM 1491 O O . VAL A 1 181 ? -14.554 -15.682 14.631 1.00 35.03 181 VAL A O 1
ATOM 1494 N N . GLY A 1 182 ? -12.433 -15.034 14.223 1.00 34.47 182 GLY A N 1
ATOM 1495 C CA . GLY A 1 182 ? -12.159 -15.939 13.105 1.00 34.47 182 GLY A CA 1
ATOM 1496 C C . GLY A 1 182 ? -10.856 -15.600 12.411 1.00 34.47 182 GLY A C 1
ATOM 1497 O O . GLY A 1 182 ? -10.890 -14.693 11.555 1.00 34.47 182 GLY A O 1
#

Mean predicted aligned error: 10.04 Å

Nearest PDB structures (foldseek):
  1f1m-assembly2_D  TM=2.939E-01  e=3.917E+00  Borreliella burgdorferi
  1aep-assembly1_A  TM=3.488E-01  e=6.697E+00  Locusta migratoria
  3b8p-assembly3_B  TM=2.179E-01  e=3.712E+00  Salmonella enterica subsp. enterica serovar Typhimurium str. LT2

Solvent-accessible surface area (backbone atoms only — not comparable to full-atom values): 11010 Å² total; per-residue (Å²): 141,82,85,81,79,77,83,72,76,91,73,65,80,82,69,75,70,70,96,73,74,74,87,48,65,61,60,52,54,51,54,38,50,49,50,27,49,59,40,60,72,48,78,80,39,80,50,48,80,43,78,47,68,48,101,86,70,52,77,42,80,44,78,44,75,31,39,51,61,53,26,49,51,35,46,50,51,38,51,61,72,45,56,87,72,56,48,75,66,49,50,51,52,49,49,52,48,52,53,52,52,51,53,50,50,53,51,46,37,49,52,54,47,52,56,58,70,70,49,53,72,73,54,46,53,54,32,41,77,68,72,62,43,82,91,46,75,90,54,74,49,80,84,41,68,61,34,56,58,46,51,55,51,49,52,54,45,46,51,54,44,51,53,45,53,56,51,46,43,64,70,63,70,70,59,77,73,85,81,87,82,133